Protein AF-0000000072986023 (afdb_homodimer)

InterPro domains:
  IPR000835 MarR-type HTH domain [PF01047] (37-92)
  IPR000835 MarR-type HTH domain [PR00598] (52-68)
  IPR000835 MarR-type HTH domain [PR00598] (69-84)
  IPR000835 MarR-type HTH domain [PR00598] (88-104)
  IPR000835 MarR-type HTH domain [PR00598] (118-138)
  IPR000835 MarR-type HTH domain [PS50995] (1-140)
  IPR000835 MarR-type HTH domain [SM00347] (28-128)
  IPR036388 Winged helix-like DNA-binding domain superfamily [G3DSA:1.10.10.10] (14-146)
  IPR036390 Winged helix DNA-binding domain superfamily [SSF46785] (5-143)

Sequence (296 aa):
MEVYMDIENSLITNHLRVCGRTFKGLEEELNKIGLYRGQPALLFILSKSDGLTQKELCSRLHIAPATITKMVKRLESSDFVERKSDEKDLRVNRIYLTSKAYEVMDTIKIVYKDFEESCFEGLSKEEREIFDNILAKINNNLKRKEMRMEVYMDIENSLITNHLRVCGRTFKGLEEELNKIGLYRGQPALLFILSKSDGLTQKELCSRLHIAPATITKMVKRLESSDFVERKSDEKDLRVNRIYLTSKAYEVMDTIKIVYKDFEESCFEGLSKEEREIFDNILAKINNNLKRKEMR

Radius of gyration: 21.71 Å; Cα contacts (8 Å, |Δi|>4): 311; chains: 2; bounding box: 48×54×63 Å

pLDDT: mean 90.66, std 11.26, range [31.69, 98.38]

Structure (mmCIF, N/CA/C/O backbone):
data_AF-0000000072986023-model_v1
#
loop_
_entity.id
_entity.type
_entity.pdbx_description
1 polymer 'Transcriptional regulator'
#
loop_
_atom_site.group_PDB
_atom_site.id
_atom_site.type_symbol
_atom_site.label_atom_id
_atom_site.label_alt_id
_atom_site.label_comp_id
_atom_site.label_asym_id
_atom_site.label_entity_id
_atom_site.label_seq_id
_atom_site.pdbx_PDB_ins_code
_atom_site.Cartn_x
_atom_site.Cartn_y
_atom_site.Cartn_z
_atom_site.occupancy
_atom_site.B_iso_or_equiv
_atom_site.auth_seq_id
_atom_site.auth_comp_id
_atom_site.auth_asym_id
_atom_site.auth_atom_id
_atom_site.pdbx_PDB_model_num
ATOM 1 N N . MET A 1 1 ? -7.977 22.188 16.641 1 31.69 1 MET A N 1
ATOM 2 C CA . MET A 1 1 ? -7.742 21.016 17.469 1 31.69 1 MET A CA 1
ATOM 3 C C . MET A 1 1 ? -8.562 19.828 16.984 1 31.69 1 MET A C 1
ATOM 5 O O . MET A 1 1 ? -8.086 18.688 17.016 1 31.69 1 MET A O 1
ATOM 9 N N . GLU A 1 2 ? -9.781 20.203 16.703 1 37.75 2 GLU A N 1
ATOM 10 C CA . GLU A 1 2 ? -11.008 19.5 16.328 1 37.75 2 GLU A CA 1
ATOM 11 C C . GLU A 1 2 ? -10.891 18.906 14.93 1 37.75 2 GLU A C 1
ATOM 13 O O . GLU A 1 2 ? -11.391 17.797 14.672 1 37.75 2 GLU A O 1
ATOM 18 N N . VAL A 1 3 ? -10.234 19.75 14.078 1 37.19 3 VAL A N 1
ATOM 19 C CA . VAL A 1 3 ? -10.211 19.562 12.633 1 37.19 3 VAL A CA 1
ATOM 20 C C . VAL A 1 3 ? -9.289 18.406 12.273 1 37.19 3 VAL A C 1
ATOM 22 O O . VAL A 1 3 ? -9.445 17.781 11.219 1 37.19 3 VAL A O 1
ATOM 25 N N . TYR A 1 4 ? -8.016 18.359 13.07 1 43.28 4 TYR A N 1
ATOM 26 C CA . TYR A 1 4 ? -6.93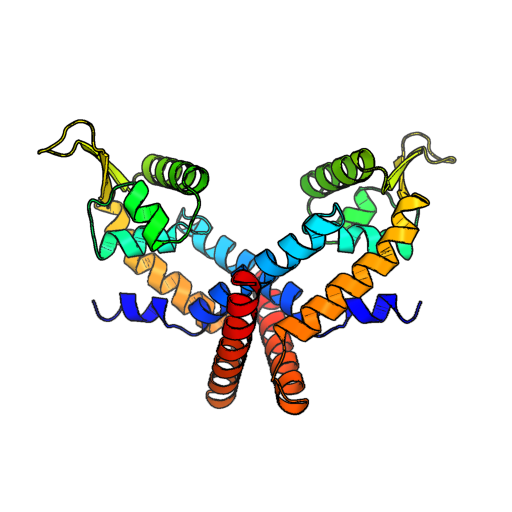 17.406 12.891 1 43.28 4 TYR A CA 1
ATOM 27 C C . TYR A 1 4 ? -7.402 15.984 13.156 1 43.28 4 TYR A C 1
ATOM 29 O O . TYR A 1 4 ? -6.918 15.039 12.531 1 43.28 4 TYR A O 1
ATOM 37 N N . MET A 1 5 ? -8.219 15.984 14.312 1 49.88 5 MET A N 1
ATOM 38 C CA . MET A 1 5 ? -8.945 14.805 14.781 1 49.88 5 MET A CA 1
ATOM 39 C C . MET A 1 5 ? -9.812 14.234 13.664 1 49.88 5 MET A C 1
ATOM 41 O O . MET A 1 5 ? -10.016 13.016 13.586 1 49.88 5 MET A O 1
ATOM 45 N N . ASP A 1 6 ? -10.102 15.281 12.711 1 63.69 6 ASP A N 1
ATOM 46 C CA . ASP A 1 6 ? -11.141 14.969 11.742 1 63.69 6 ASP A CA 1
ATOM 47 C C . ASP A 1 6 ? -10.602 14.086 10.617 1 63.69 6 ASP A C 1
ATOM 49 O O . ASP A 1 6 ? -11.234 13.102 10.234 1 63.69 6 ASP A O 1
ATOM 53 N N . ILE A 1 7 ? -9.312 14.344 10.438 1 69.69 7 ILE A N 1
ATOM 54 C CA . ILE A 1 7 ? -8.773 13.547 9.344 1 69.69 7 ILE A CA 1
ATOM 55 C C . ILE A 1 7 ? -8.359 12.172 9.859 1 69.69 7 ILE A C 1
ATOM 57 O O . ILE A 1 7 ? -8.578 11.156 9.195 1 69.69 7 ILE A O 1
ATOM 61 N N . GLU A 1 8 ? -7.996 12.211 11.164 1 75.56 8 GLU A N 1
ATOM 62 C CA . GLU A 1 8 ? -7.473 10.977 11.75 1 75.56 8 GLU A CA 1
ATOM 63 C C . GLU A 1 8 ? -8.562 9.914 11.859 1 75.56 8 GLU A C 1
ATOM 65 O O . GLU A 1 8 ? -8.266 8.719 11.852 1 75.56 8 GLU A O 1
ATOM 70 N N . ASN A 1 9 ? -9.773 10.344 11.883 1 83.06 9 ASN A N 1
ATOM 71 C CA . ASN A 1 9 ? -10.852 9.375 12.047 1 83.06 9 ASN A CA 1
ATOM 72 C C . ASN A 1 9 ? -11.82 9.414 10.867 1 83.06 9 ASN A C 1
ATOM 74 O O . ASN A 1 9 ? -12.977 8.992 10.992 1 83.06 9 ASN A O 1
ATOM 78 N N . SER A 1 10 ? -11.289 9.914 9.828 1 91.81 10 SER A N 1
ATOM 79 C CA . SER A 1 10 ? -12.117 9.977 8.625 1 91.81 10 SER A CA 1
ATOM 80 C C . SER A 1 10 ? -12.172 8.617 7.93 1 91.81 10 SER A C 1
ATOM 82 O O . SER A 1 10 ? -11.383 7.727 8.227 1 91.81 10 SER A O 1
ATOM 84 N N . LEU A 1 11 ? -13.188 8.43 7.047 1 95.38 11 LEU A N 1
ATOM 85 C CA . LEU A 1 11 ? -13.352 7.184 6.309 1 95.38 11 LEU A CA 1
ATOM 86 C C . LEU A 1 11 ? -12.117 6.875 5.469 1 95.38 11 LEU A C 1
ATOM 88 O O . LEU A 1 11 ? -11.672 5.727 5.406 1 95.38 11 LEU A O 1
ATOM 92 N N . ILE A 1 12 ? -11.57 7.926 4.844 1 96.06 12 ILE A N 1
ATOM 93 C CA . ILE A 1 12 ? -10.422 7.719 3.973 1 96.06 12 ILE A CA 1
ATOM 94 C C . ILE A 1 12 ? -9.203 7.312 4.805 1 96.06 12 ILE A C 1
ATOM 96 O O . ILE A 1 12 ? -8.43 6.445 4.395 1 96.06 12 ILE A O 1
ATOM 100 N N . THR A 1 13 ? -9.055 7.906 5.965 1 93.12 13 THR A N 1
ATOM 101 C CA . THR A 1 13 ? -7.918 7.543 6.809 1 93.12 13 THR A CA 1
ATOM 102 C C . THR A 1 13 ? -8.07 6.117 7.328 1 93.12 13 THR A C 1
ATOM 104 O O . THR A 1 13 ? -7.086 5.379 7.434 1 93.12 13 THR A O 1
ATOM 107 N N . ASN A 1 14 ? -9.273 5.691 7.695 1 95 14 ASN A N 1
ATOM 108 C CA . ASN A 1 14 ? -9.523 4.312 8.102 1 95 14 ASN A CA 1
ATOM 109 C C . ASN A 1 14 ? -9.242 3.336 6.961 1 95 14 ASN A C 1
ATOM 111 O O . ASN A 1 14 ? -8.648 2.279 7.176 1 95 14 ASN A O 1
ATOM 115 N N . HIS A 1 15 ? -9.719 3.688 5.781 1 97.31 15 HIS A N 1
ATOM 116 C CA . HIS A 1 15 ? -9.477 2.871 4.598 1 97.31 15 HIS A CA 1
ATOM 117 C C . HIS A 1 15 ? -7.98 2.709 4.34 1 97.31 15 HIS A C 1
ATOM 119 O O . HIS A 1 15 ? -7.504 1.596 4.109 1 97.31 15 HIS A O 1
ATOM 125 N N . LEU A 1 16 ? -7.23 3.803 4.457 1 95.25 16 LEU A N 1
ATOM 126 C CA . LEU A 1 16 ? -5.789 3.775 4.238 1 95.25 16 LEU A CA 1
ATOM 127 C C . LEU A 1 16 ? -5.094 2.922 5.297 1 95.25 16 LEU A C 1
ATOM 129 O O . LEU A 1 16 ? -4.156 2.184 4.988 1 95.25 16 LEU A O 1
ATOM 133 N N . ARG A 1 17 ? -5.559 3.02 6.484 1 92.5 17 ARG A N 1
ATOM 134 C CA . ARG A 1 17 ? -5.004 2.203 7.559 1 92.5 17 ARG A CA 1
ATOM 135 C C . ARG A 1 17 ? -5.188 0.717 7.27 1 92.5 17 ARG A C 1
ATOM 137 O O . ARG A 1 17 ? -4.246 -0.067 7.395 1 92.5 17 ARG A O 1
ATOM 144 N N . VAL A 1 18 ? -6.336 0.333 6.863 1 96.62 18 VAL A N 1
ATOM 145 C CA . VAL A 1 18 ? -6.637 -1.064 6.574 1 96.62 18 VAL A CA 1
ATOM 146 C C . VAL A 1 18 ? -5.859 -1.521 5.344 1 96.62 18 VAL A C 1
ATOM 148 O O . VAL A 1 18 ? -5.352 -2.645 5.305 1 96.62 18 VAL A O 1
ATOM 151 N N . CYS A 1 19 ? -5.746 -0.612 4.297 1 96.44 19 CYS A N 1
ATOM 152 C CA . CYS A 1 19 ? -4.914 -0.926 3.139 1 96.44 19 CYS A CA 1
ATOM 153 C C . CYS A 1 19 ? -3.488 -1.257 3.566 1 96.44 19 CYS A C 1
ATOM 155 O O . CYS A 1 19 ? -2.926 -2.266 3.139 1 96.44 19 CYS A O 1
ATOM 157 N N . GLY A 1 20 ? -2.953 -0.412 4.41 1 94.06 20 GLY A N 1
ATOM 158 C CA . GLY A 1 20 ? -1.595 -0.623 4.887 1 94.06 20 GLY A CA 1
ATOM 159 C C . GLY A 1 20 ? -1.421 -1.934 5.629 1 94.06 20 GLY A C 1
ATOM 160 O O . GLY A 1 20 ? -0.475 -2.68 5.371 1 94.06 20 GLY A O 1
ATOM 161 N N . ARG A 1 21 ? -2.328 -2.227 6.516 1 93.69 21 ARG A N 1
ATOM 162 C CA . ARG A 1 21 ? -2.254 -3.455 7.301 1 93.69 21 ARG A CA 1
ATOM 163 C C . ARG A 1 21 ? -2.461 -4.68 6.418 1 93.69 21 ARG A C 1
ATOM 165 O O . ARG A 1 21 ? -1.855 -5.73 6.648 1 93.69 21 ARG A O 1
ATOM 172 N N . THR A 1 22 ? -3.363 -4.59 5.461 1 96.56 22 THR A N 1
ATOM 173 C CA . THR A 1 22 ? -3.602 -5.688 4.531 1 96.56 22 THR A CA 1
ATOM 174 C C . THR A 1 22 ? -2.33 -6.031 3.764 1 96.56 22 THR A C 1
ATOM 176 O O . THR A 1 22 ? -1.927 -7.195 3.707 1 96.56 22 THR A O 1
ATOM 179 N N . PHE A 1 23 ? -1.702 -4.996 3.24 1 94.75 23 PHE A N 1
ATOM 180 C CA . PHE A 1 23 ? -0.47 -5.203 2.488 1 94.75 23 PHE A CA 1
ATOM 181 C C . PHE A 1 23 ? 0.618 -5.785 3.383 1 94.75 23 PHE A C 1
ATOM 183 O O . PHE A 1 23 ? 1.308 -6.73 2.992 1 94.75 23 PHE A O 1
ATOM 190 N N . LYS A 1 24 ? 0.753 -5.258 4.52 1 92.94 24 LYS A N 1
ATOM 191 C CA . LYS A 1 24 ? 1.769 -5.758 5.445 1 92.94 24 LYS A CA 1
ATOM 192 C C . LYS A 1 24 ? 1.516 -7.219 5.805 1 92.94 24 LYS A C 1
ATOM 194 O O . LYS A 1 24 ? 2.439 -8.031 5.801 1 92.94 24 LYS A O 1
ATOM 199 N N . GLY A 1 25 ? 0.275 -7.527 6.16 1 94.31 25 GLY A N 1
ATOM 200 C CA . GLY A 1 25 ? -0.087 -8.898 6.504 1 94.31 25 GLY A CA 1
ATOM 201 C C . GLY A 1 25 ? 0.199 -9.883 5.395 1 94.31 25 GLY A C 1
ATOM 202 O O . GLY A 1 25 ? 0.768 -10.953 5.637 1 94.31 25 GLY A O 1
ATOM 203 N N . LEU A 1 26 ? -0.188 -9.508 4.176 1 95.31 26 LEU A N 1
ATOM 204 C CA . LEU A 1 26 ? 0.055 -10.398 3.047 1 95.31 26 LEU A CA 1
ATOM 205 C C . LEU A 1 26 ? 1.55 -10.562 2.793 1 95.31 26 LEU A C 1
ATOM 207 O O . LEU A 1 26 ? 2.018 -11.664 2.502 1 95.31 26 LEU A O 1
ATOM 211 N N . GLU A 1 27 ? 2.271 -9.484 2.867 1 94.62 27 GLU A N 1
ATOM 212 C CA . GLU A 1 27 ? 3.717 -9.516 2.668 1 94.62 27 GLU A CA 1
ATOM 213 C C . GLU A 1 27 ? 4.383 -10.484 3.639 1 94.62 27 GLU A C 1
ATOM 215 O O . GLU A 1 27 ? 5.281 -11.234 3.254 1 94.62 27 GLU A O 1
ATOM 220 N N . GLU A 1 28 ? 3.953 -10.43 4.84 1 94.56 28 GLU A N 1
ATOM 221 C CA . GLU A 1 28 ? 4.5 -11.336 5.848 1 94.56 28 GLU A CA 1
ATOM 222 C C . GLU A 1 28 ? 4.262 -12.797 5.469 1 94.56 28 GLU A C 1
ATOM 224 O O . GLU A 1 28 ? 5.137 -13.641 5.656 1 94.56 28 GLU A O 1
ATOM 229 N N . GLU A 1 29 ? 3.098 -13.102 4.941 1 94.62 29 GLU A N 1
ATOM 230 C CA . GLU A 1 29 ? 2.777 -14.469 4.523 1 94.62 29 GLU A CA 1
ATOM 231 C C . GLU A 1 29 ? 3.59 -14.875 3.297 1 94.62 29 GLU A C 1
ATOM 233 O O . GLU A 1 29 ? 4.078 -16 3.215 1 94.62 29 GLU A O 1
ATOM 238 N N . LEU A 1 30 ? 3.744 -13.945 2.381 1 94.19 30 LEU A N 1
ATOM 239 C CA . LEU A 1 30 ? 4.492 -14.219 1.157 1 94.19 30 LEU A CA 1
ATOM 240 C C . LEU A 1 30 ? 5.969 -14.438 1.459 1 94.19 30 LEU A C 1
ATOM 242 O O . LEU A 1 30 ? 6.613 -15.289 0.85 1 94.19 30 LEU A O 1
ATOM 246 N N . ASN A 1 31 ? 6.449 -13.703 2.408 1 94 31 ASN A N 1
ATOM 247 C CA . ASN A 1 31 ? 7.852 -13.82 2.799 1 94 31 ASN A CA 1
ATOM 248 C C . ASN A 1 31 ? 8.18 -15.227 3.295 1 94 31 ASN A C 1
ATOM 250 O O . ASN A 1 31 ? 9.289 -15.719 3.084 1 94 31 ASN A O 1
ATOM 254 N N . LYS A 1 32 ? 7.219 -15.844 3.885 1 93.31 32 LYS A N 1
ATOM 255 C CA . LYS A 1 32 ? 7.41 -17.188 4.418 1 93.31 32 LYS A CA 1
ATOM 256 C C . LYS A 1 32 ? 7.691 -18.188 3.297 1 93.31 32 LYS A C 1
ATOM 258 O O . LYS A 1 32 ? 8.281 -19.25 3.535 1 93.31 32 LYS A O 1
ATOM 263 N N . ILE A 1 33 ? 7.328 -17.844 2.098 1 90.94 33 ILE A N 1
ATOM 264 C CA . ILE A 1 33 ? 7.531 -18.766 0.996 1 90.94 33 ILE A CA 1
ATOM 265 C C . ILE A 1 33 ? 8.539 -18.188 0.008 1 90.94 33 ILE A C 1
ATOM 267 O O . ILE A 1 33 ? 8.609 -18.625 -1.146 1 90.94 33 ILE A O 1
ATOM 271 N N . GLY A 1 34 ? 9.211 -17.109 0.406 1 89.81 34 GLY A N 1
ATOM 272 C CA . GLY A 1 34 ? 10.328 -16.547 -0.347 1 89.81 34 GLY A CA 1
ATOM 273 C C . GLY A 1 34 ? 9.891 -15.578 -1.431 1 89.81 34 GLY A C 1
ATOM 274 O O . GLY A 1 34 ? 10.625 -15.352 -2.396 1 89.81 34 GLY A O 1
ATOM 275 N N . LEU A 1 35 ? 8.719 -15.023 -1.325 1 93.31 35 LEU A N 1
ATOM 276 C CA . LEU A 1 35 ? 8.219 -14.086 -2.324 1 93.31 35 LEU A CA 1
ATOM 277 C C . LEU A 1 35 ? 7.965 -12.711 -1.705 1 93.31 35 LEU A C 1
ATOM 279 O O . LEU A 1 35 ? 7.875 -12.586 -0.482 1 93.31 35 LEU A O 1
ATOM 283 N N . TYR A 1 36 ? 7.891 -11.719 -2.549 1 90.06 36 TYR A N 1
ATOM 284 C CA . TYR A 1 36 ? 7.648 -10.344 -2.139 1 90.06 36 TYR A CA 1
ATOM 285 C C . TYR A 1 36 ? 6.457 -9.758 -2.885 1 90.06 36 TYR A C 1
ATOM 287 O O . TYR A 1 36 ? 5.902 -10.391 -3.783 1 90.06 36 TYR A O 1
ATOM 295 N N . ARG A 1 37 ? 6.184 -8.586 -2.461 1 86.81 37 ARG A N 1
ATOM 296 C CA . ARG A 1 37 ? 5.027 -7.918 -3.045 1 86.81 37 ARG A CA 1
ATOM 297 C C . ARG A 1 37 ? 5.176 -7.789 -4.559 1 86.81 37 ARG A C 1
ATOM 299 O O . ARG A 1 37 ? 6.254 -7.469 -5.059 1 86.81 37 ARG A O 1
ATOM 306 N N . GLY A 1 38 ? 4.094 -8.07 -5.277 1 87.94 38 GLY A N 1
ATOM 307 C CA . GLY A 1 38 ? 4.059 -7.91 -6.723 1 87.94 38 GLY A CA 1
ATOM 308 C C . GLY A 1 38 ? 4.543 -9.141 -7.473 1 87.94 38 GLY A C 1
ATOM 309 O O . GLY A 1 38 ? 4.191 -9.344 -8.641 1 87.94 38 GLY A O 1
ATOM 310 N N . GLN A 1 39 ? 5.297 -9.961 -6.852 1 91.75 39 GLN A N 1
ATOM 311 C CA . GLN A 1 39 ? 5.926 -11.094 -7.52 1 91.75 39 GLN A CA 1
ATOM 312 C C . GLN A 1 39 ? 4.895 -12.164 -7.867 1 91.75 39 GLN A C 1
ATOM 314 O O . GLN A 1 39 ? 4.953 -12.766 -8.938 1 91.75 39 GLN A O 1
ATOM 319 N N . PRO A 1 40 ? 3.896 -12.375 -7.012 1 92.38 40 PRO A N 1
ATOM 320 C CA . PRO A 1 40 ? 2.875 -13.367 -7.375 1 92.38 40 PRO A CA 1
ATOM 321 C C . PRO A 1 40 ? 2.176 -13.031 -8.688 1 92.38 40 PRO A C 1
ATOM 323 O O . PRO A 1 40 ? 1.921 -13.93 -9.5 1 92.38 40 PRO A O 1
ATOM 326 N N . ALA A 1 41 ? 1.887 -11.789 -8.898 1 89.88 41 ALA A N 1
ATOM 327 C CA . ALA A 1 41 ? 1.217 -11.383 -10.133 1 89.88 41 ALA A CA 1
ATOM 328 C C . ALA A 1 41 ? 2.064 -11.719 -11.359 1 89.88 41 ALA A C 1
ATOM 330 O O . ALA A 1 41 ? 1.545 -12.203 -12.367 1 89.88 41 ALA A O 1
ATOM 331 N N . LEU A 1 42 ? 3.309 -11.445 -11.25 1 92.12 42 LEU A N 1
ATOM 332 C CA . LEU A 1 42 ? 4.219 -11.75 -12.344 1 92.12 42 LEU A CA 1
ATOM 333 C C . LEU A 1 42 ? 4.262 -13.25 -12.617 1 92.12 42 LEU A C 1
ATOM 335 O O . LEU A 1 42 ? 4.184 -13.68 -13.766 1 92.12 42 LEU A O 1
ATOM 339 N N . LEU A 1 43 ? 4.332 -14 -11.586 1 93.56 43 LEU A N 1
ATOM 340 C CA . LEU A 1 43 ? 4.375 -15.453 -11.719 1 93.56 43 LEU A CA 1
ATOM 341 C C . LEU A 1 43 ? 3.076 -15.984 -12.32 1 93.56 43 LEU A C 1
ATOM 343 O O . LEU A 1 43 ? 3.1 -16.891 -13.156 1 93.56 43 LEU A O 1
ATOM 347 N N . PHE A 1 44 ? 2.078 -15.414 -11.953 1 89.62 44 PHE A N 1
ATOM 348 C CA . PHE A 1 44 ? 0.776 -15.828 -12.461 1 89.62 44 PHE A CA 1
ATOM 349 C C . PHE A 1 44 ? 0.659 -15.547 -13.953 1 89.62 44 PHE A C 1
ATOM 351 O O . PHE A 1 44 ? 0.178 -16.391 -14.711 1 89.62 44 PHE A O 1
ATOM 358 N N . ILE A 1 45 ? 1.036 -14.406 -14.375 1 90.19 45 ILE A N 1
ATOM 359 C CA . ILE A 1 45 ? 0.963 -14.047 -15.789 1 90.19 45 ILE A CA 1
ATOM 360 C C . ILE A 1 45 ? 1.814 -15.016 -16.609 1 90.19 45 ILE A C 1
ATOM 362 O O . ILE A 1 45 ? 1.396 -15.461 -17.688 1 90.19 45 ILE A O 1
ATOM 366 N N . LEU A 1 46 ? 2.957 -15.359 -16.109 1 92.75 46 LEU A N 1
ATOM 367 C CA . LEU A 1 46 ? 3.861 -16.266 -16.812 1 92.75 46 LEU A CA 1
ATOM 368 C C . LEU A 1 46 ? 3.299 -17.688 -16.844 1 92.75 46 LEU A C 1
ATOM 370 O O . LEU A 1 46 ? 3.57 -18.453 -17.766 1 92.75 46 LEU A O 1
ATOM 374 N N . SER A 1 47 ? 2.559 -17.984 -15.805 1 89.81 47 SER A N 1
ATOM 375 C CA . SER A 1 47 ? 1.96 -19.312 -15.75 1 89.81 47 SER A CA 1
ATOM 376 C C . SER A 1 47 ? 0.909 -19.5 -16.844 1 89.81 47 SER A C 1
ATOM 378 O O . SER A 1 47 ? 0.663 -20.609 -17.297 1 89.81 47 SER A O 1
ATOM 380 N N . LYS A 1 48 ? 0.319 -18.422 -17.266 1 87.75 48 LYS A N 1
ATOM 381 C CA . LYS A 1 48 ? -0.687 -18.438 -18.328 1 87.75 48 LYS A CA 1
ATOM 382 C C . LYS A 1 48 ? -0.041 -18.281 -19.703 1 87.75 48 LYS A C 1
ATOM 384 O O . LYS A 1 48 ? -0.544 -18.812 -20.688 1 87.75 48 LYS A O 1
ATOM 389 N N . SER A 1 49 ? 0.936 -17.438 -19.75 1 90.44 49 SER A N 1
ATOM 390 C CA . SER A 1 49 ? 1.696 -17.188 -20.969 1 90.44 49 SER A CA 1
ATOM 391 C C . SER A 1 49 ? 3.193 -17.141 -20.688 1 90.44 49 SER A C 1
ATOM 393 O O . SER A 1 49 ? 3.752 -16.078 -20.406 1 90.44 49 SER A O 1
ATOM 395 N N . ASP A 1 50 ? 3.811 -18.312 -20.891 1 89.94 50 ASP A N 1
ATOM 396 C CA . ASP A 1 50 ? 5.238 -18.406 -20.609 1 89.94 50 ASP A CA 1
ATOM 397 C C . ASP A 1 50 ? 6.062 -17.797 -21.734 1 89.94 50 ASP A C 1
ATOM 399 O O . ASP A 1 50 ? 5.57 -17.641 -22.859 1 89.94 50 ASP A O 1
ATOM 403 N N . GLY A 1 51 ? 7.23 -17.328 -21.359 1 94.69 51 GLY A N 1
ATOM 404 C CA . GLY A 1 51 ? 8.148 -16.828 -22.375 1 94.69 51 GLY A CA 1
ATOM 405 C C . GLY A 1 51 ? 7.84 -15.414 -22.812 1 94.69 51 GLY A C 1
ATOM 406 O O . GLY A 1 51 ? 7.969 -15.078 -23.984 1 94.69 51 GLY A O 1
ATOM 407 N N . LEU A 1 52 ? 7.367 -14.641 -21.938 1 95.5 52 LEU A N 1
ATOM 408 C CA . LEU A 1 52 ? 7.094 -13.234 -22.25 1 95.5 52 LEU A CA 1
ATOM 409 C C . LEU A 1 52 ? 8.367 -12.398 -22.125 1 95.5 52 LEU A C 1
ATOM 411 O O . LEU A 1 52 ? 9.258 -12.719 -21.344 1 95.5 52 LEU A O 1
ATOM 415 N N . THR A 1 53 ? 8.383 -11.352 -22.953 1 95.75 53 THR A N 1
ATOM 416 C CA . THR A 1 53 ? 9.469 -10.391 -22.828 1 95.75 53 THR A CA 1
ATOM 417 C C . THR A 1 53 ? 9.203 -9.43 -21.672 1 95.75 53 THR A C 1
ATOM 419 O O . THR A 1 53 ? 8.078 -9.352 -21.172 1 95.75 53 THR A O 1
ATOM 422 N N . GLN A 1 54 ? 10.273 -8.789 -21.219 1 95 54 GLN A N 1
ATOM 423 C CA . GLN A 1 54 ? 10.094 -7.777 -20.172 1 95 54 GLN A CA 1
ATOM 424 C C . GLN A 1 54 ? 9.102 -6.703 -20.625 1 95 54 GLN A C 1
ATOM 426 O O . GLN A 1 54 ? 8.289 -6.234 -19.828 1 95 54 GLN A O 1
ATOM 431 N N . LYS A 1 55 ? 9.148 -6.387 -21.891 1 94.94 55 LYS A N 1
ATOM 432 C CA . LYS A 1 55 ? 8.234 -5.387 -22.438 1 94.94 55 LYS A CA 1
ATOM 433 C C . LYS A 1 55 ? 6.789 -5.855 -22.359 1 94.94 55 LYS A C 1
ATOM 435 O O . LYS A 1 55 ? 5.902 -5.09 -21.969 1 94.94 55 LYS A O 1
ATOM 440 N N . GLU A 1 56 ? 6.566 -7.031 -22.688 1 95 56 GLU A N 1
ATOM 441 C CA . GLU A 1 56 ? 5.23 -7.609 -22.609 1 95 56 GLU A CA 1
ATOM 442 C C . GLU A 1 56 ? 4.738 -7.68 -21.172 1 95 56 GLU A C 1
ATOM 444 O O . GLU A 1 56 ? 3.564 -7.426 -20.891 1 95 56 GLU A O 1
ATOM 449 N N . LEU A 1 57 ? 5.621 -8.031 -20.281 1 94.69 57 LEU A N 1
ATOM 450 C CA . LEU A 1 57 ? 5.277 -8.078 -18.859 1 94.69 57 LEU A CA 1
ATOM 451 C C . LEU A 1 57 ? 4.887 -6.699 -18.344 1 94.69 57 LEU A C 1
ATOM 453 O O . LEU A 1 57 ? 3.912 -6.562 -17.609 1 94.69 57 LEU A O 1
ATOM 457 N N . CYS A 1 58 ? 5.613 -5.695 -18.75 1 93.81 58 CYS A N 1
ATOM 458 C CA . CYS A 1 58 ? 5.293 -4.32 -18.391 1 93.81 58 CYS A CA 1
ATOM 459 C C . CYS A 1 58 ? 3.885 -3.949 -18.828 1 93.81 58 CYS A C 1
ATOM 461 O O . CYS A 1 58 ? 3.111 -3.389 -18.047 1 93.81 58 CYS A O 1
ATOM 463 N N . SER A 1 59 ? 3.566 -4.32 -20.047 1 92.31 59 SER A N 1
ATOM 464 C CA . SER A 1 59 ? 2.277 -3.98 -20.641 1 92.31 59 SER A CA 1
ATOM 465 C C . SER A 1 59 ? 1.137 -4.707 -19.938 1 92.31 59 SER A C 1
ATOM 467 O O . SER A 1 59 ? 0.084 -4.121 -19.672 1 92.31 59 SER A O 1
ATOM 469 N N . ARG A 1 60 ? 1.335 -5.91 -19.578 1 88.56 60 ARG A N 1
ATOM 470 C CA . ARG A 1 60 ? 0.286 -6.734 -18.984 1 88.56 60 ARG A CA 1
ATOM 471 C C . ARG A 1 60 ? 0.064 -6.375 -17.531 1 88.56 60 ARG A C 1
ATOM 473 O O . ARG A 1 60 ? -1.06 -6.453 -17.031 1 88.56 60 ARG A O 1
ATOM 480 N N . LEU A 1 61 ? 1.124 -6.012 -16.844 1 87.62 61 LEU A N 1
ATOM 481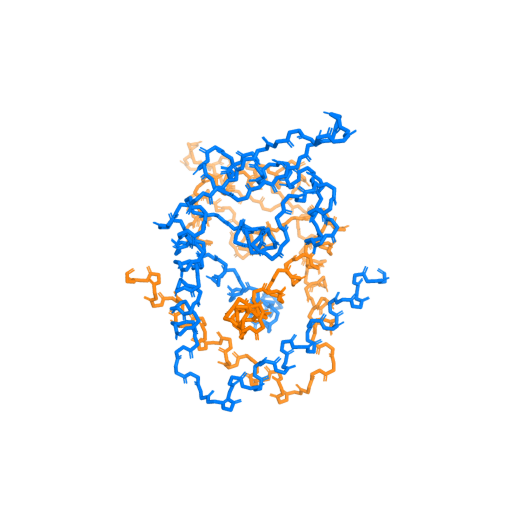 C CA . LEU A 1 61 ? 1.036 -5.73 -15.414 1 87.62 61 LEU A CA 1
ATOM 482 C C . LEU A 1 61 ? 0.856 -4.238 -15.164 1 87.62 61 LEU A C 1
ATOM 484 O O . LEU A 1 61 ? 0.528 -3.826 -14.047 1 87.62 61 LEU A O 1
ATOM 488 N N . HIS A 1 62 ? 1.027 -3.445 -16.203 1 83.94 62 HIS A N 1
ATOM 489 C CA . HIS A 1 62 ? 0.971 -1.993 -16.062 1 83.94 62 HIS A CA 1
ATOM 490 C C . HIS A 1 62 ? 1.961 -1.496 -15.016 1 83.94 62 HIS A C 1
ATOM 492 O O . HIS A 1 62 ? 1.59 -0.739 -14.117 1 83.94 62 HIS A O 1
ATOM 498 N N . ILE A 1 63 ? 3.137 -1.952 -15.102 1 88 63 ILE A N 1
ATOM 499 C CA . ILE A 1 63 ? 4.242 -1.603 -14.211 1 88 63 ILE A CA 1
ATOM 500 C C . ILE A 1 63 ? 5.402 -1.045 -15.031 1 88 63 ILE A C 1
ATOM 502 O O . ILE A 1 63 ? 5.637 -1.475 -16.172 1 88 63 ILE A O 1
ATOM 506 N N . ALA A 1 64 ? 6.16 -0.165 -14.492 1 90.06 64 ALA A N 1
ATOM 507 C CA . ALA A 1 64 ? 7.273 0.487 -15.18 1 90.06 64 ALA A CA 1
ATOM 508 C C . ALA A 1 64 ? 8.406 -0.497 -15.438 1 90.06 64 ALA A C 1
ATOM 510 O O . ALA A 1 64 ? 8.664 -1.39 -14.625 1 90.06 64 ALA A O 1
ATOM 511 N N . PRO A 1 65 ? 9.109 -0.282 -16.5 1 94.69 65 PRO A N 1
ATOM 512 C CA . PRO A 1 65 ? 10.188 -1.193 -16.891 1 94.69 65 PRO A CA 1
ATOM 513 C C . PRO A 1 65 ? 11.25 -1.352 -15.805 1 94.69 65 PRO A C 1
ATOM 515 O O . PRO A 1 65 ? 11.727 -2.463 -15.555 1 94.69 65 PRO A O 1
ATOM 518 N N . ALA A 1 66 ? 11.57 -0.254 -15.219 1 94.81 66 ALA A N 1
ATOM 519 C CA . ALA A 1 66 ? 12.602 -0.317 -14.188 1 94.81 66 ALA A CA 1
ATOM 520 C C . ALA A 1 66 ? 12.18 -1.242 -13.047 1 94.81 66 ALA A C 1
ATOM 522 O O . ALA A 1 66 ? 13 -1.983 -12.5 1 94.81 66 ALA A O 1
ATOM 523 N N . THR A 1 67 ? 10.953 -1.278 -12.719 1 92.25 67 THR A N 1
ATOM 524 C CA . THR A 1 67 ? 10.398 -2.102 -11.648 1 92.25 67 THR A CA 1
ATOM 525 C C . THR A 1 67 ? 10.367 -3.57 -12.062 1 92.25 67 THR A C 1
ATOM 527 O O . THR A 1 67 ? 10.727 -4.449 -11.273 1 92.25 67 THR A O 1
ATOM 530 N N . ILE A 1 68 ? 9.945 -3.779 -13.219 1 94.69 68 ILE A N 1
ATOM 531 C CA . ILE A 1 68 ? 9.891 -5.141 -13.742 1 94.69 68 ILE A CA 1
ATOM 532 C C . ILE A 1 68 ? 11.289 -5.742 -13.773 1 94.69 68 ILE A C 1
ATOM 534 O O . ILE A 1 68 ? 11.484 -6.902 -13.406 1 94.69 68 ILE A O 1
ATOM 538 N N . THR A 1 69 ? 12.211 -4.965 -14.25 1 95.56 69 THR A N 1
ATOM 539 C CA . THR A 1 69 ? 13.594 -5.422 -14.32 1 95.56 69 THR A CA 1
ATOM 540 C C . THR A 1 69 ? 14.086 -5.883 -12.953 1 95.56 69 THR A C 1
ATOM 542 O O . THR A 1 69 ? 14.641 -6.973 -12.82 1 95.56 69 THR A O 1
ATOM 545 N N . LYS A 1 70 ? 13.789 -5.07 -11.992 1 95.38 70 LYS A N 1
ATOM 546 C CA . LYS A 1 70 ? 14.188 -5.414 -10.633 1 95.38 70 LYS A CA 1
ATOM 547 C C . LYS A 1 70 ? 13.461 -6.66 -10.148 1 95.38 70 LYS A C 1
ATOM 549 O O . LYS A 1 70 ? 14.062 -7.531 -9.508 1 95.38 70 LYS A O 1
ATOM 554 N N . MET A 1 71 ? 12.281 -6.77 -10.406 1 94.88 71 MET A N 1
ATOM 555 C CA . MET A 1 71 ? 11.453 -7.891 -9.969 1 94.88 71 MET A CA 1
ATOM 556 C C . MET A 1 71 ? 11.914 -9.188 -10.625 1 94.88 71 MET A C 1
ATOM 558 O O . MET A 1 71 ? 12.039 -10.219 -9.953 1 94.88 71 MET A O 1
ATOM 562 N N . VAL A 1 72 ? 12.18 -9.094 -11.898 1 95.62 72 VAL A N 1
ATOM 563 C CA . VAL A 1 72 ? 12.625 -10.273 -12.641 1 95.62 72 VAL A CA 1
ATOM 564 C C . VAL A 1 72 ? 13.992 -10.719 -12.117 1 95.62 72 VAL A C 1
ATOM 566 O O . VAL A 1 72 ? 14.227 -11.914 -11.93 1 95.62 72 VAL A O 1
ATOM 569 N N . LYS A 1 73 ? 14.836 -9.758 -11.922 1 95.94 73 LYS A N 1
ATOM 570 C CA . LYS A 1 73 ? 16.156 -10.078 -11.391 1 95.94 73 LYS A CA 1
ATOM 571 C C . LYS A 1 73 ? 16.047 -10.797 -10.047 1 95.94 73 LYS A C 1
ATOM 573 O O . LYS A 1 73 ? 16.75 -11.773 -9.797 1 95.94 73 LYS A O 1
ATOM 578 N N . ARG A 1 74 ? 15.172 -10.352 -9.219 1 95.06 74 ARG A N 1
ATOM 579 C CA . ARG A 1 74 ? 14.977 -10.953 -7.902 1 95.06 74 ARG A CA 1
ATOM 580 C C . ARG A 1 74 ? 14.406 -12.367 -8.023 1 95.06 74 ARG A C 1
ATOM 582 O O . ARG A 1 74 ? 14.836 -13.281 -7.32 1 95.06 74 ARG A O 1
ATOM 589 N N . LEU A 1 75 ? 13.492 -12.523 -8.891 1 95.38 75 LEU A N 1
ATOM 590 C CA . LEU A 1 75 ? 12.867 -13.828 -9.102 1 95.38 75 LEU A CA 1
ATOM 591 C C . LEU A 1 75 ? 13.852 -14.812 -9.719 1 95.38 75 LEU A C 1
ATOM 593 O O . LEU A 1 75 ? 13.812 -16.016 -9.422 1 95.38 75 LEU A O 1
ATOM 597 N N . GLU A 1 76 ? 14.68 -14.258 -10.578 1 95.56 76 GLU A N 1
ATOM 598 C CA . GLU A 1 76 ? 15.734 -15.078 -11.164 1 95.56 76 GLU A CA 1
ATOM 599 C C . GLU A 1 76 ? 16.734 -15.547 -10.102 1 95.56 76 GLU A C 1
ATOM 601 O O . GLU A 1 76 ? 17.125 -16.703 -10.086 1 95.56 76 GLU A O 1
ATOM 606 N N . SER A 1 77 ? 17.094 -14.609 -9.305 1 95.12 77 SER A N 1
ATOM 607 C CA . SER A 1 77 ? 18.016 -14.93 -8.219 1 95.12 77 SER A CA 1
ATOM 608 C C . SER A 1 77 ? 17.438 -15.984 -7.289 1 95.12 77 SER A C 1
ATOM 610 O O . SER A 1 77 ? 18.172 -16.797 -6.723 1 95.12 77 SER A O 1
ATOM 612 N N . SER A 1 78 ? 16.141 -16.016 -7.145 1 93.44 78 SER A N 1
ATOM 613 C CA . SER A 1 78 ? 15.477 -16.984 -6.277 1 93.44 78 SER A CA 1
ATOM 614 C C . SER A 1 78 ? 15.086 -18.25 -7.047 1 93.44 78 SER A C 1
ATOM 616 O O . SER A 1 78 ? 14.383 -19.109 -6.516 1 93.44 78 SER A O 1
ATOM 618 N N . ASP A 1 79 ? 15.445 -18.266 -8.305 1 94.94 79 ASP A N 1
ATOM 619 C CA . ASP A 1 79 ? 15.289 -19.422 -9.172 1 94.94 79 ASP A CA 1
ATOM 620 C C . ASP A 1 79 ? 13.812 -19.688 -9.477 1 94.94 79 ASP A C 1
ATOM 622 O O . ASP A 1 79 ? 13.383 -20.844 -9.523 1 94.94 79 ASP A O 1
ATOM 626 N N . PHE A 1 80 ? 13.008 -18.656 -9.578 1 95.56 80 PHE A N 1
ATOM 627 C CA . PHE A 1 80 ? 11.602 -18.797 -9.93 1 95.56 80 PHE A CA 1
ATOM 628 C C . PHE A 1 80 ? 11.398 -18.578 -11.422 1 95.56 80 PHE A C 1
ATOM 630 O O . PHE A 1 80 ? 10.438 -19.094 -12 1 95.56 80 PHE A O 1
ATOM 637 N N . VAL A 1 81 ? 12.297 -17.75 -11.992 1 97.06 81 VAL A N 1
ATOM 638 C CA . VAL A 1 81 ? 12.219 -17.531 -13.43 1 97.06 81 VAL A CA 1
ATOM 639 C C . VAL A 1 81 ? 13.609 -17.672 -14.055 1 97.06 81 VAL A C 1
ATOM 641 O O . VAL A 1 81 ? 14.617 -17.656 -13.344 1 97.06 81 VAL A O 1
ATOM 644 N N . GLU A 1 82 ? 13.648 -17.906 -15.305 1 96.94 82 GLU A N 1
ATOM 645 C CA . GLU A 1 82 ? 14.883 -17.938 -16.094 1 96.94 82 GLU A CA 1
ATOM 646 C C . GLU A 1 82 ? 14.727 -17.156 -17.391 1 96.94 82 GLU A C 1
ATOM 648 O O . GLU A 1 82 ? 13.641 -17.109 -17.969 1 96.94 82 GLU A O 1
ATOM 653 N N . ARG A 1 83 ? 15.789 -16.516 -17.766 1 95.12 83 ARG A N 1
ATOM 654 C CA . ARG A 1 83 ? 15.828 -15.773 -19.016 1 95.12 83 ARG A CA 1
ATOM 655 C C . ARG A 1 83 ? 16.469 -16.609 -20.125 1 95.12 83 ARG A C 1
ATOM 657 O O . ARG A 1 83 ? 17.484 -17.281 -19.891 1 95.12 83 ARG A O 1
ATOM 664 N N . LYS A 1 84 ? 15.828 -16.578 -21.234 1 95.12 84 LYS A N 1
ATOM 665 C CA . LYS A 1 84 ? 16.375 -17.297 -22.391 1 95.12 84 LYS A CA 1
ATOM 666 C C . LYS A 1 84 ? 16.281 -16.422 -23.656 1 95.12 84 LYS A C 1
ATOM 668 O O . LYS A 1 84 ? 15.297 -15.727 -23.859 1 95.12 84 LYS A O 1
ATOM 673 N N . SER A 1 85 ? 17.328 -16.562 -24.469 1 93.19 85 SER A N 1
ATOM 674 C CA . SER A 1 85 ? 17.328 -15.852 -25.734 1 93.19 85 SER A CA 1
ATOM 675 C C . SER A 1 85 ? 16.312 -16.469 -26.703 1 93.19 85 SER A C 1
ATOM 677 O O . SER A 1 85 ? 16.172 -17.688 -26.766 1 93.19 85 SER A O 1
ATOM 679 N N . ASP A 1 86 ? 15.656 -15.516 -27.359 1 88.62 86 ASP A N 1
ATOM 680 C CA . ASP A 1 86 ? 14.719 -15.961 -28.375 1 88.62 86 ASP A CA 1
ATOM 681 C C . ASP A 1 86 ? 15.438 -16.688 -29.516 1 88.62 86 ASP A C 1
ATOM 683 O O . ASP A 1 86 ? 16.516 -16.266 -29.938 1 88.62 86 ASP A O 1
ATOM 687 N N . GLU A 1 87 ? 14.828 -17.719 -29.875 1 87.44 87 GLU A N 1
ATOM 688 C CA . GLU A 1 87 ? 15.445 -18.547 -30.906 1 87.44 87 GLU A CA 1
ATOM 689 C C . GLU A 1 87 ? 15.469 -17.828 -32.25 1 87.44 87 GLU A C 1
ATOM 691 O O . GLU A 1 87 ? 16.375 -18.047 -33.062 1 87.44 87 GLU A O 1
ATOM 696 N N . LYS A 1 88 ? 14.484 -17.109 -32.5 1 90.25 88 LYS A N 1
ATOM 697 C CA . LYS A 1 88 ? 14.336 -16.438 -33.781 1 90.25 88 LYS A CA 1
ATOM 698 C C . LYS A 1 88 ? 15.047 -15.078 -33.781 1 90.25 88 LYS A C 1
ATOM 700 O O . LYS A 1 88 ? 15.461 -14.594 -34.844 1 90.25 88 LYS A O 1
ATOM 705 N N . ASP A 1 89 ? 15.109 -14.477 -32.719 1 90.06 89 ASP A N 1
ATOM 706 C CA . ASP A 1 89 ? 15.773 -13.188 -32.531 1 90.06 89 ASP A CA 1
ATOM 707 C C . ASP A 1 89 ? 16.641 -13.188 -31.266 1 90.06 89 ASP A C 1
ATOM 709 O O . ASP A 1 89 ? 16.141 -12.938 -30.156 1 90.06 89 ASP A O 1
ATOM 713 N N . LEU A 1 90 ? 17.844 -13.359 -31.406 1 87.94 90 LEU A N 1
ATOM 714 C CA . LEU A 1 90 ? 18.766 -13.555 -30.297 1 87.94 90 LEU A CA 1
ATOM 715 C C . LEU A 1 90 ? 18.891 -12.289 -29.453 1 87.94 90 LEU A C 1
ATOM 717 O O . LEU A 1 90 ? 19.391 -12.328 -28.328 1 87.94 90 LEU A O 1
ATOM 721 N N . ARG A 1 91 ? 18.422 -11.211 -29.938 1 87.94 91 ARG A N 1
ATOM 722 C CA . ARG A 1 91 ? 18.469 -9.953 -29.188 1 87.94 91 ARG A CA 1
ATOM 723 C C . ARG A 1 91 ? 17.312 -9.852 -28.203 1 87.94 91 ARG A C 1
ATOM 725 O O . ARG A 1 91 ? 17.328 -9 -27.312 1 87.94 91 ARG A O 1
ATOM 732 N N . VAL A 1 92 ? 16.406 -10.797 -28.422 1 91.81 92 VAL A N 1
ATOM 733 C CA . VAL A 1 92 ? 15.219 -10.773 -27.578 1 91.81 92 VAL A CA 1
ATOM 734 C C . VAL A 1 92 ? 15.352 -11.812 -26.469 1 91.81 92 VAL A C 1
ATOM 736 O O . VAL A 1 92 ? 15.633 -12.984 -26.734 1 91.81 92 VAL A O 1
ATOM 739 N N . ASN A 1 93 ? 15.195 -11.281 -25.219 1 94.06 93 ASN A N 1
ATOM 740 C CA . ASN A 1 93 ? 15.188 -12.188 -24.078 1 94.06 93 ASN A CA 1
ATOM 741 C C . ASN A 1 93 ? 13.773 -12.445 -23.578 1 94.06 93 ASN A C 1
ATOM 743 O O . ASN A 1 93 ? 12.977 -11.516 -23.438 1 94.06 93 ASN A O 1
ATOM 747 N N . ARG A 1 94 ? 13.516 -13.758 -23.359 1 96.75 94 ARG A N 1
ATOM 748 C CA . ARG A 1 94 ? 12.211 -14.164 -22.859 1 96.75 94 ARG A CA 1
ATOM 749 C C . ARG A 1 94 ? 12.312 -14.75 -21.453 1 96.75 94 ARG A C 1
ATOM 751 O O . ARG A 1 94 ? 13.32 -15.375 -21.109 1 96.75 94 ARG A O 1
ATOM 758 N N . ILE A 1 95 ? 11.273 -14.531 -20.688 1 97.19 95 ILE A N 1
ATOM 759 C CA . ILE A 1 95 ? 11.258 -14.953 -19.281 1 97.19 95 ILE A CA 1
ATOM 760 C C . ILE A 1 95 ? 10.344 -16.172 -19.125 1 97.19 95 ILE A C 1
ATOM 762 O O . ILE A 1 95 ? 9.18 -16.125 -19.516 1 97.19 95 ILE A O 1
ATOM 766 N N . TYR A 1 96 ? 10.945 -17.203 -18.547 1 96.38 96 TYR A N 1
ATOM 767 C CA . TYR A 1 96 ? 10.219 -18.469 -18.359 1 96.38 96 TYR A CA 1
ATOM 768 C C . TYR A 1 96 ? 10.141 -18.828 -16.891 1 96.38 96 TYR A C 1
ATOM 770 O O . TYR A 1 96 ? 11.039 -18.5 -16.109 1 96.38 96 TYR A O 1
ATOM 778 N N . LEU A 1 97 ? 9.047 -19.547 -16.562 1 95.62 97 LEU A N 1
ATOM 779 C CA . LEU A 1 97 ? 8.953 -20.125 -15.234 1 95.62 97 LEU A CA 1
ATOM 780 C C . LEU A 1 97 ? 9.875 -21.328 -15.094 1 95.62 97 LEU A C 1
ATOM 782 O O . LEU A 1 97 ? 10.008 -22.125 -16.031 1 95.62 97 LEU A O 1
ATOM 786 N N . THR A 1 98 ? 10.484 -21.406 -13.945 1 95.19 98 THR A N 1
ATOM 787 C CA . THR A 1 98 ? 11.219 -22.625 -13.641 1 95.19 98 THR A CA 1
ATOM 788 C C . THR A 1 98 ? 10.281 -23.672 -13.047 1 95.19 98 THR A C 1
ATOM 790 O O . THR A 1 98 ? 9.125 -23.391 -12.734 1 95.19 98 THR A O 1
ATOM 793 N N . SER A 1 99 ? 10.805 -24.953 -12.898 1 91.88 99 SER A N 1
ATOM 794 C CA . SER A 1 99 ? 10.031 -26.016 -12.25 1 91.88 99 SER A CA 1
ATOM 795 C C . SER A 1 99 ? 9.68 -25.641 -10.812 1 91.88 99 SER A C 1
ATOM 797 O O . SER A 1 99 ? 8.586 -25.953 -10.344 1 91.88 99 SER A O 1
ATOM 799 N N . LYS A 1 100 ? 10.562 -24.922 -10.18 1 91.25 100 LYS A N 1
ATOM 800 C CA . LYS A 1 100 ? 10.352 -24.438 -8.82 1 91.25 100 LYS A CA 1
ATOM 801 C C . LYS A 1 100 ? 9.172 -23.484 -8.742 1 91.25 100 LYS A C 1
ATOM 803 O O . LYS A 1 100 ? 8.391 -23.516 -7.793 1 91.25 100 LYS A O 1
ATOM 808 N N . ALA A 1 101 ? 9.023 -22.672 -9.742 1 90.75 101 ALA A N 1
ATOM 809 C CA . ALA A 1 101 ? 7.969 -21.672 -9.773 1 90.75 101 ALA A CA 1
ATOM 810 C C . ALA A 1 101 ? 6.59 -22.328 -9.852 1 90.75 101 ALA A C 1
ATOM 812 O O . ALA A 1 101 ? 5.641 -21.859 -9.219 1 90.75 101 ALA A O 1
ATOM 813 N N . TYR A 1 102 ? 6.547 -23.406 -10.555 1 86.19 102 TYR A N 1
ATOM 814 C CA . TYR A 1 102 ? 5.266 -24.094 -10.68 1 86.19 102 TYR A CA 1
ATOM 815 C C . TYR A 1 102 ? 4.82 -24.656 -9.336 1 86.19 102 TYR A C 1
ATOM 817 O O . TYR A 1 102 ? 3.631 -24.625 -9.008 1 86.19 102 TYR A O 1
ATOM 825 N N . GLU A 1 103 ? 5.773 -25.094 -8.586 1 86.38 103 GLU A N 1
ATOM 826 C CA . GLU A 1 103 ? 5.477 -25.641 -7.262 1 86.38 103 GLU A CA 1
ATOM 827 C C . GLU A 1 103 ? 5.012 -24.531 -6.312 1 86.38 103 GLU A C 1
ATOM 829 O O . GLU A 1 103 ? 4.094 -24.734 -5.52 1 86.38 103 GLU A O 1
ATOM 834 N N . VAL A 1 104 ? 5.543 -23.453 -6.496 1 89.38 104 VAL A N 1
ATOM 835 C CA . VAL A 1 104 ? 5.246 -22.375 -5.562 1 89.38 104 VAL A CA 1
ATOM 836 C C . VAL A 1 104 ? 3.91 -21.734 -5.922 1 89.38 104 VAL A C 1
ATOM 838 O O . VAL A 1 104 ? 3.252 -21.141 -5.066 1 89.38 104 VAL A O 1
ATOM 841 N N . MET A 1 105 ? 3.447 -21.938 -7.133 1 87.5 105 MET A N 1
ATOM 842 C CA . MET A 1 105 ? 2.182 -21.344 -7.566 1 87.5 105 MET A CA 1
ATOM 843 C C . MET A 1 105 ? 1.025 -21.859 -6.711 1 87.5 105 MET A C 1
ATOM 845 O O . MET A 1 105 ? 0.14 -21.094 -6.332 1 87.5 105 MET A O 1
ATOM 849 N N . ASP A 1 106 ? 1.062 -23.125 -6.48 1 86.25 106 ASP A N 1
ATOM 850 C CA . ASP A 1 106 ? 0.018 -23.688 -5.629 1 86.25 106 ASP A CA 1
ATOM 851 C C . ASP A 1 106 ? 0.112 -23.141 -4.207 1 86.25 106 ASP A C 1
ATOM 853 O O . ASP A 1 106 ? -0.91 -22.875 -3.568 1 86.25 106 ASP A O 1
ATOM 857 N N . THR A 1 107 ? 1.309 -23.016 -3.801 1 92 107 THR A N 1
ATOM 858 C CA . THR A 1 107 ? 1.523 -22.469 -2.467 1 92 107 THR A CA 1
ATOM 859 C C . THR A 1 107 ? 1.026 -21.016 -2.391 1 92 107 THR A C 1
ATOM 861 O O . THR A 1 107 ? 0.448 -20.609 -1.383 1 92 107 THR A O 1
ATOM 864 N N . ILE A 1 108 ? 1.216 -20.297 -3.436 1 92.75 108 ILE A N 1
ATOM 865 C CA . ILE A 1 108 ? 0.749 -18.922 -3.502 1 92.75 108 ILE A CA 1
ATOM 866 C C . ILE A 1 108 ? -0.772 -18.891 -3.367 1 92.75 108 ILE A C 1
ATOM 868 O O . ILE A 1 108 ? -1.314 -18.078 -2.605 1 92.75 108 ILE A O 1
ATOM 872 N N . LYS A 1 109 ? -1.426 -19.75 -4.043 1 90.44 109 LYS A N 1
ATOM 873 C CA . LYS A 1 109 ? -2.883 -19.812 -3.988 1 90.44 109 LYS A CA 1
ATOM 874 C C . LYS A 1 109 ? -3.369 -20.078 -2.566 1 90.44 109 LYS A C 1
ATOM 876 O O . LYS A 1 109 ? -4.336 -19.469 -2.113 1 90.44 109 LYS A O 1
ATOM 881 N N . ILE A 1 110 ? -2.682 -20.953 -1.924 1 92.5 110 ILE A N 1
ATOM 882 C CA . ILE A 1 110 ? -3.039 -21.312 -0.555 1 92.5 110 ILE A CA 1
ATOM 883 C C . ILE A 1 110 ? -2.814 -20.109 0.365 1 92.5 110 ILE A C 1
ATOM 885 O O . ILE A 1 110 ? -3.65 -19.812 1.222 1 92.5 110 ILE A O 1
ATOM 889 N N . VAL A 1 111 ? -1.737 -19.438 0.182 1 94 111 VAL A N 1
ATOM 890 C CA . VAL A 1 111 ? -1.411 -18.266 0.992 1 94 111 VAL A CA 1
ATOM 891 C C . VAL A 1 111 ? -2.508 -17.219 0.846 1 94 111 VAL A C 1
ATOM 893 O O . VAL A 1 111 ? -2.994 -16.672 1.841 1 94 111 VAL A O 1
ATOM 896 N N . TYR A 1 112 ? -2.918 -17 -0.408 1 94.06 112 TYR A N 1
ATOM 897 C CA . TYR A 1 112 ? -3.947 -15.992 -0.646 1 94.06 112 TYR A CA 1
ATOM 898 C C . TYR A 1 112 ? -5.285 -16.422 -0.061 1 94.06 112 TYR A C 1
ATOM 900 O O . TYR A 1 112 ? -6.012 -15.617 0.521 1 94.06 112 TYR A O 1
ATOM 908 N N . LYS A 1 113 ? -5.582 -17.656 -0.239 1 94 113 LYS A N 1
ATOM 909 C CA . LYS A 1 113 ? -6.84 -18.188 0.285 1 94 113 LYS A CA 1
ATOM 910 C C . LYS A 1 113 ? -6.883 -18.078 1.808 1 94 113 LYS A C 1
ATOM 912 O O . LYS A 1 113 ? -7.875 -17.625 2.375 1 94 113 LYS A O 1
ATOM 917 N N . ASP A 1 114 ? -5.812 -18.531 2.469 1 94.81 114 ASP A N 1
ATOM 918 C CA . ASP A 1 114 ? -5.734 -18.469 3.926 1 94.81 114 ASP A CA 1
ATOM 919 C C . ASP A 1 114 ? -5.785 -17.031 4.414 1 94.81 114 ASP A C 1
ATOM 921 O O . ASP A 1 114 ? -6.434 -16.719 5.418 1 94.81 114 ASP A O 1
ATOM 925 N N . PHE A 1 115 ? -5.098 -16.219 3.727 1 95.69 115 PHE A N 1
ATOM 926 C CA . PHE A 1 115 ? -5.082 -14.797 4.094 1 95.69 115 PHE A CA 1
ATOM 927 C C . PHE A 1 115 ? -6.473 -14.188 3.947 1 95.69 115 PHE A C 1
ATOM 929 O O . PHE A 1 115 ? -6.906 -13.414 4.801 1 95.69 115 PHE A O 1
ATOM 936 N N . GLU A 1 116 ? -7.18 -14.516 2.846 1 96.06 116 GLU A N 1
ATOM 937 C CA . GLU A 1 116 ? -8.547 -14.062 2.635 1 96.06 116 GLU A CA 1
ATOM 938 C C . GLU A 1 116 ? -9.453 -14.484 3.791 1 96.06 116 GLU A C 1
ATOM 940 O O . GLU A 1 116 ? -10.227 -13.672 4.309 1 96.06 116 GLU A O 1
ATOM 945 N N . GLU A 1 117 ? -9.336 -15.688 4.172 1 95.5 117 GLU A N 1
ATOM 946 C CA . GLU A 1 117 ? -10.172 -16.203 5.246 1 95.5 117 GLU A CA 1
ATOM 947 C C . GLU A 1 117 ? -9.898 -15.484 6.562 1 95.5 117 GLU A C 1
ATOM 949 O O . GLU A 1 117 ? -10.828 -15.133 7.285 1 95.5 117 GLU A O 1
ATOM 954 N N . SER A 1 118 ? -8.617 -15.234 6.844 1 95.5 118 SER A N 1
ATOM 955 C CA . SER A 1 118 ? -8.25 -14.539 8.07 1 95.5 118 SER A CA 1
ATOM 956 C C . SER A 1 118 ? -8.648 -13.07 8.016 1 95.5 118 SER A C 1
ATOM 958 O O . SER A 1 118 ? -9.141 -12.523 9.008 1 95.5 118 SER A O 1
ATOM 960 N N . CYS A 1 119 ? -8.492 -12.477 6.883 1 96.44 119 CYS A N 1
ATOM 961 C CA . CYS A 1 119 ? -8.766 -11.062 6.684 1 96.44 119 CYS A CA 1
ATOM 962 C C . CYS A 1 119 ? -10.258 -10.773 6.816 1 96.44 119 CYS A C 1
ATOM 964 O O . CYS A 1 119 ? -10.648 -9.75 7.383 1 96.44 119 CYS A O 1
ATOM 966 N N . PHE A 1 120 ? -11.086 -11.688 6.336 1 97.69 120 PHE A N 1
ATOM 967 C CA . PHE A 1 120 ? -12.523 -11.43 6.258 1 97.69 120 PHE A CA 1
ATOM 968 C C . PHE A 1 120 ? -13.281 -12.312 7.246 1 97.69 120 PHE A C 1
ATOM 970 O O . PHE A 1 120 ? -14.477 -12.562 7.07 1 97.69 120 PHE A O 1
ATOM 977 N N . GLU A 1 121 ? -12.516 -12.82 8.211 1 96.94 121 GLU A N 1
ATOM 978 C CA . GLU A 1 121 ? -13.148 -13.617 9.25 1 96.94 121 GLU A CA 1
ATOM 979 C C . GLU A 1 121 ? -14.297 -12.859 9.906 1 96.94 121 GLU A C 1
ATOM 981 O O . GLU A 1 121 ? -14.156 -11.68 10.242 1 96.94 121 GLU A O 1
ATOM 986 N N . GLY A 1 122 ? -15.461 -13.492 10.078 1 96.69 122 GLY A N 1
ATOM 987 C CA . GLY A 1 122 ? -16.594 -12.898 10.781 1 96.69 122 GLY A CA 1
ATOM 988 C C . GLY A 1 122 ? -17.5 -12.094 9.875 1 96.69 122 GLY A C 1
ATOM 989 O O . GLY A 1 122 ? -18.578 -11.656 10.289 1 96.69 122 GLY A O 1
ATOM 990 N N . LEU A 1 123 ? -17.078 -11.844 8.648 1 97.62 123 LEU A N 1
ATOM 991 C CA . LEU A 1 123 ? -17.969 -11.18 7.695 1 97.62 123 LEU A CA 1
ATOM 992 C C . LEU A 1 123 ? -18.969 -12.172 7.105 1 97.62 123 LEU A C 1
ATOM 994 O O . LEU A 1 123 ? -18.578 -13.266 6.676 1 97.62 123 LEU A O 1
ATOM 998 N N . SER A 1 124 ? -20.234 -11.82 7.102 1 97.56 124 SER A N 1
ATOM 999 C CA . SER A 1 124 ? -21.266 -12.641 6.469 1 97.56 124 SER A CA 1
ATOM 1000 C C . SER A 1 124 ? -21.125 -12.625 4.949 1 97.56 124 SER A C 1
ATOM 1002 O O . SER A 1 124 ? -20.391 -11.805 4.398 1 97.56 124 SER A O 1
ATOM 1004 N N . LYS A 1 125 ? -21.859 -13.57 4.297 1 97 125 LYS A N 1
ATOM 1005 C CA . LYS A 1 125 ? -21.875 -13.586 2.838 1 97 125 LYS A CA 1
ATOM 1006 C C . LYS A 1 125 ? -22.406 -12.266 2.279 1 97 125 LYS A C 1
ATOM 1008 O O . LYS A 1 125 ? -21.875 -11.75 1.29 1 97 125 LYS A O 1
ATOM 1013 N N . GLU A 1 126 ? -23.344 -11.719 2.932 1 97.06 126 GLU A N 1
ATOM 1014 C CA . GLU A 1 126 ? -23.938 -10.453 2.51 1 97.06 126 GLU A CA 1
ATOM 1015 C C . GLU A 1 126 ? -22.953 -9.297 2.686 1 97.06 126 GLU A C 1
ATOM 1017 O O . GLU A 1 126 ? -22.812 -8.453 1.803 1 97.06 126 GLU A O 1
ATOM 1022 N N . GLU A 1 127 ? -22.266 -9.266 3.779 1 97.31 127 GLU A N 1
ATOM 1023 C CA . GLU A 1 127 ? -21.25 -8.234 4.016 1 97.31 127 GLU A CA 1
ATOM 1024 C C . GLU A 1 127 ? -20.141 -8.289 2.975 1 97.31 127 GLU A C 1
ATOM 1026 O O . GLU A 1 127 ? -19.672 -7.258 2.492 1 97.31 127 GLU A O 1
ATOM 1031 N N . ARG A 1 128 ? -19.766 -9.492 2.645 1 97.75 128 ARG A N 1
ATOM 1032 C CA . ARG A 1 128 ? -18.703 -9.672 1.647 1 97.75 128 ARG A CA 1
ATOM 1033 C C . ARG A 1 128 ? -19.156 -9.164 0.281 1 97.75 128 ARG A C 1
ATOM 1035 O O . ARG A 1 128 ? -18.375 -8.539 -0.442 1 97.75 128 ARG A O 1
ATOM 1042 N N . GLU A 1 129 ? -20.375 -9.422 -0.018 1 97.44 129 GLU A N 1
ATOM 1043 C CA . GLU A 1 129 ? -20.922 -8.969 -1.294 1 97.44 129 GLU A CA 1
ATOM 1044 C C . GLU A 1 129 ? -21.016 -7.445 -1.342 1 97.44 129 GLU A C 1
ATOM 1046 O O . GLU A 1 129 ? -20.656 -6.828 -2.348 1 97.44 129 GLU A O 1
ATOM 1051 N N . ILE A 1 130 ? -21.469 -6.84 -0.29 1 97.44 130 ILE A N 1
ATOM 1052 C CA . ILE A 1 130 ? -21.578 -5.387 -0.21 1 97.44 130 ILE A CA 1
ATOM 1053 C C . ILE A 1 130 ? -20.188 -4.762 -0.302 1 97.44 130 ILE A C 1
ATOM 1055 O O . ILE A 1 130 ? -19.984 -3.779 -1.02 1 97.44 130 ILE A O 1
ATOM 1059 N N . PHE A 1 131 ? -19.281 -5.414 0.463 1 98.38 131 PHE A N 1
ATOM 1060 C CA . PHE A 1 131 ? -17.906 -4.941 0.439 1 98.38 131 PHE A CA 1
ATOM 1061 C C . PHE A 1 131 ? -17.344 -4.973 -0.979 1 98.38 131 PHE A C 1
ATOM 1063 O O . PHE A 1 131 ? -16.766 -3.99 -1.441 1 98.38 131 PHE A O 1
ATOM 1070 N N . ASP A 1 132 ? -17.562 -6.008 -1.658 1 97.88 132 ASP A N 1
ATOM 1071 C CA . ASP A 1 132 ? -17.062 -6.168 -3.021 1 97.88 132 ASP A CA 1
ATOM 1072 C C . ASP A 1 132 ? -17.672 -5.129 -3.955 1 97.88 132 ASP A C 1
ATOM 1074 O O . ASP A 1 132 ? -16.984 -4.578 -4.816 1 97.88 132 ASP A O 1
ATOM 1078 N N . ASN A 1 133 ? -18.906 -4.84 -3.801 1 97.88 133 ASN A N 1
ATOM 1079 C CA . ASN A 1 133 ? -19.594 -3.838 -4.613 1 97.88 133 ASN A CA 1
ATOM 1080 C C . ASN A 1 133 ? -19.047 -2.439 -4.355 1 97.88 133 ASN A C 1
ATOM 1082 O O . ASN A 1 133 ? -18.875 -1.649 -5.289 1 97.88 133 ASN A O 1
ATOM 1086 N N . ILE A 1 134 ? -18.797 -2.15 -3.148 1 98.38 134 ILE A N 1
ATOM 1087 C CA . ILE A 1 134 ? -18.234 -0.85 -2.783 1 98.38 134 ILE A CA 1
ATOM 1088 C C . ILE A 1 134 ? -16.828 -0.71 -3.348 1 98.38 134 ILE A C 1
ATOM 1090 O O . ILE A 1 134 ? -16.469 0.34 -3.887 1 98.38 134 ILE A O 1
ATOM 1094 N N . LEU A 1 135 ? -16.031 -1.812 -3.238 1 98.19 135 LEU A N 1
ATOM 1095 C CA . LEU A 1 135 ? -14.695 -1.806 -3.816 1 98.19 135 LEU A CA 1
ATOM 1096 C C . LEU A 1 135 ? -14.75 -1.515 -5.312 1 98.19 135 LEU A C 1
ATOM 1098 O O . LEU A 1 135 ? -13.906 -0.782 -5.836 1 98.19 135 LEU A O 1
ATOM 1102 N N . ALA A 1 136 ? -15.727 -2.09 -5.973 1 97.44 136 ALA A N 1
ATOM 1103 C CA . ALA A 1 136 ? -15.875 -1.866 -7.406 1 97.44 136 ALA A CA 1
ATOM 1104 C C . ALA A 1 136 ? -16.141 -0.394 -7.707 1 97.44 136 ALA A C 1
ATOM 1106 O O . ALA A 1 136 ? -15.578 0.166 -8.648 1 97.44 136 ALA A O 1
ATOM 1107 N N . LYS A 1 137 ? -16.953 0.249 -6.945 1 97.69 137 LYS A N 1
ATOM 1108 C CA . LYS A 1 137 ? -17.25 1.669 -7.117 1 97.69 137 LYS A CA 1
ATOM 1109 C C . LYS A 1 137 ? -16 2.52 -6.875 1 97.69 137 LYS A C 1
ATOM 1111 O O . LYS A 1 137 ? -15.719 3.441 -7.641 1 97.69 137 LYS A O 1
ATOM 1116 N N . ILE A 1 138 ? -15.289 2.162 -5.824 1 97.94 138 ILE A N 1
ATOM 1117 C CA . ILE A 1 138 ? -14.07 2.893 -5.5 1 97.94 138 ILE A CA 1
ATOM 1118 C C . ILE A 1 138 ? -13.055 2.721 -6.625 1 97.94 138 ILE A C 1
ATOM 1120 O O . ILE A 1 138 ? -12.406 3.688 -7.043 1 97.94 138 ILE A O 1
ATOM 1124 N N . ASN A 1 139 ? -12.93 1.49 -7.062 1 96.75 139 ASN A N 1
ATOM 1125 C CA . ASN A 1 139 ? -12.023 1.207 -8.172 1 96.75 139 ASN A CA 1
ATOM 1126 C C . ASN A 1 139 ? -12.359 2.049 -9.398 1 96.75 139 ASN A C 1
ATOM 1128 O O . ASN A 1 139 ? -11.461 2.594 -10.047 1 96.75 139 ASN A O 1
ATOM 1132 N N . ASN A 1 140 ? -13.586 2.174 -9.734 1 96.25 140 ASN A N 1
ATOM 1133 C CA . ASN A 1 140 ? -14.023 2.967 -10.875 1 96.25 140 ASN A CA 1
ATOM 1134 C C . ASN A 1 140 ? -13.719 4.449 -10.68 1 96.25 140 ASN A C 1
ATOM 1136 O O . ASN A 1 140 ? -13.305 5.133 -11.617 1 96.25 140 ASN A O 1
ATOM 1140 N N . ASN A 1 141 ? -13.945 4.934 -9.523 1 96.56 141 ASN A N 1
ATOM 1141 C CA . ASN A 1 141 ? -13.648 6.328 -9.203 1 96.56 141 ASN A CA 1
ATOM 1142 C C . ASN A 1 141 ? -12.156 6.629 -9.359 1 96.56 141 ASN A C 1
ATOM 1144 O O . ASN A 1 141 ? -11.781 7.676 -9.883 1 96.56 141 ASN A O 1
ATOM 1148 N N . LEU A 1 142 ? -11.328 5.699 -8.891 1 95.06 142 LEU A N 1
ATOM 1149 C CA . LEU A 1 142 ? -9.883 5.902 -8.922 1 95.06 142 LEU A CA 1
ATOM 1150 C C . LEU A 1 142 ? -9.344 5.777 -10.344 1 95.06 142 LEU A C 1
ATOM 1152 O O . LEU A 1 142 ? -8.391 6.469 -10.711 1 95.06 142 LEU A O 1
ATOM 1156 N N . LYS A 1 143 ? -9.938 4.914 -11.141 1 90.75 143 LYS A N 1
ATOM 1157 C CA . LYS A 1 143 ? -9.555 4.789 -12.539 1 90.75 143 LYS A CA 1
ATOM 1158 C C . LYS A 1 143 ? -9.875 6.062 -13.312 1 90.75 143 LYS A C 1
ATOM 1160 O O . LYS A 1 143 ? -9.102 6.48 -14.18 1 90.75 143 LYS A O 1
ATOM 1165 N N . ARG A 1 144 ? -10.992 6.574 -13 1 86.88 144 ARG A N 1
ATOM 1166 C CA . ARG A 1 144 ? -11.414 7.809 -13.656 1 86.88 144 ARG A CA 1
ATOM 1167 C C . ARG A 1 144 ? -10.461 8.953 -13.32 1 86.88 144 ARG A C 1
ATOM 1169 O O . ARG A 1 144 ? -10.164 9.797 -14.18 1 86.88 144 ARG A O 1
ATOM 1176 N N . LYS A 1 145 ? -10 9.047 -12.195 1 80.56 145 LYS A N 1
ATOM 1177 C CA . LYS A 1 145 ? -9.062 10.086 -11.773 1 80.56 145 LYS A CA 1
ATOM 1178 C C . LYS A 1 145 ? -7.707 9.922 -12.453 1 80.56 145 LYS A C 1
ATOM 1180 O O . LYS A 1 145 ? -7.023 10.906 -12.742 1 80.56 145 LYS A O 1
ATOM 1185 N N . GLU A 1 146 ? -7.277 8.672 -12.586 1 77.94 146 GLU A N 1
ATOM 1186 C CA . GLU A 1 146 ? -6.02 8.391 -13.273 1 77.94 146 GLU A CA 1
ATOM 1187 C C . GLU A 1 146 ? -6.07 8.828 -14.734 1 77.94 146 GLU A C 1
ATOM 1189 O O . GLU A 1 146 ? -5.043 9.156 -15.328 1 77.94 146 GLU A O 1
ATOM 1194 N N . MET A 1 147 ? -7.367 8.773 -15.25 1 67.81 147 MET A N 1
ATOM 1195 C CA . MET A 1 147 ? -7.551 9.141 -16.656 1 67.81 147 MET A CA 1
ATOM 1196 C C . MET A 1 147 ? -7.645 10.656 -16.812 1 67.81 147 MET A C 1
ATOM 1198 O O . MET A 1 147 ? -7.438 11.18 -17.906 1 67.81 147 MET A O 1
ATOM 1202 N N . ARG A 1 148 ? -7.926 11.477 -15.734 1 59.78 148 ARG A N 1
ATOM 1203 C CA . ARG A 1 148 ? -8.047 12.93 -15.828 1 59.78 148 ARG A CA 1
ATOM 1204 C C . ARG A 1 148 ? -6.719 13.617 -15.531 1 59.78 148 ARG A C 1
ATOM 1206 O O . ARG A 1 148 ? -5.887 13.078 -14.805 1 59.78 148 ARG A O 1
ATOM 1213 N N . MET B 1 1 ? -6.715 -24.219 -14.805 1 31.86 1 MET B N 1
ATOM 1214 C CA . MET B 1 1 ? -7.004 -23.031 -15.602 1 31.86 1 MET B CA 1
ATOM 1215 C C . MET B 1 1 ? -7.914 -22.062 -14.836 1 31.86 1 MET B C 1
ATOM 1217 O O . MET B 1 1 ? -7.746 -20.844 -14.914 1 31.86 1 MET B O 1
ATOM 1221 N N . GLU B 1 2 ? -8.875 -22.734 -14.242 1 38.22 2 GLU B N 1
ATOM 1222 C CA . GLU B 1 2 ? -10.07 -22.359 -13.5 1 38.22 2 GLU B CA 1
ATOM 1223 C C . GLU B 1 2 ? -9.711 -21.734 -12.156 1 38.22 2 GLU B C 1
ATOM 1225 O O . GLU B 1 2 ? -10.352 -20.766 -11.727 1 38.22 2 GLU B O 1
ATOM 1230 N N . VAL B 1 3 ? -8.68 -22.375 -11.578 1 37.75 3 VAL B N 1
ATOM 1231 C CA . VAL B 1 3 ? -8.297 -22.156 -10.188 1 37.75 3 VAL B CA 1
ATOM 1232 C C . VAL B 1 3 ? -7.602 -20.812 -10.039 1 37.75 3 VAL B C 1
ATOM 1234 O O . VAL B 1 3 ? -7.613 -20.203 -8.969 1 37.75 3 VAL B O 1
ATOM 1237 N N . TYR B 1 4 ? -6.656 -20.484 -11.156 1 43.84 4 TYR B N 1
ATOM 1238 C CA . TYR B 1 4 ? -5.797 -19.312 -11.234 1 43.84 4 TYR B CA 1
ATOM 1239 C C . TYR B 1 4 ? -6.629 -18.031 -11.32 1 43.84 4 TYR B C 1
ATOM 1241 O O . TYR B 1 4 ? -6.223 -16.984 -10.812 1 43.84 4 TYR B O 1
ATOM 1249 N N . MET B 1 5 ? -7.711 -18.25 -12.195 1 49.75 5 MET B N 1
ATOM 1250 C CA . MET B 1 5 ? -8.789 -17.281 -12.398 1 49.75 5 MET B CA 1
ATOM 1251 C C . MET B 1 5 ? -9.422 -16.891 -11.07 1 49.75 5 MET B C 1
ATOM 1253 O O . MET B 1 5 ? -9.875 -15.75 -10.906 1 49.75 5 MET B O 1
ATOM 1257 N N . ASP B 1 6 ? -9.172 -17.938 -10.117 1 63.97 6 ASP B N 1
ATOM 1258 C CA . ASP B 1 6 ? -9.953 -17.844 -8.891 1 63.97 6 ASP B CA 1
ATOM 1259 C C . ASP B 1 6 ? -9.352 -16.828 -7.926 1 63.97 6 ASP B C 1
ATOM 1261 O O . ASP B 1 6 ? -10.078 -16.016 -7.352 1 63.97 6 ASP B O 1
ATOM 1265 N N . ILE B 1 7 ? -8.039 -16.766 -8.109 1 69.94 7 ILE B N 1
ATOM 1266 C CA . ILE B 1 7 ? -7.434 -15.828 -7.176 1 69.94 7 ILE B CA 1
ATOM 1267 C C . ILE B 1 7 ? -7.512 -14.414 -7.746 1 69.94 7 ILE B C 1
ATOM 1269 O O . ILE B 1 7 ? -7.773 -13.453 -7.016 1 69.94 7 ILE B O 1
ATOM 1273 N N . GLU B 1 8 ? -7.516 -14.414 -9.102 1 75.94 8 GLU B N 1
ATOM 1274 C CA . GLU B 1 8 ? -7.469 -13.109 -9.758 1 75.94 8 GLU B CA 1
ATOM 1275 C C . GLU B 1 8 ? -8.766 -12.336 -9.555 1 75.94 8 GLU B C 1
ATOM 1277 O O . GLU B 1 8 ? -8.773 -11.102 -9.586 1 75.94 8 GLU B O 1
ATOM 1282 N N . ASN B 1 9 ? -9.805 -13.039 -9.266 1 83.19 9 ASN B N 1
ATOM 1283 C CA . ASN B 1 9 ? -11.086 -12.367 -9.102 1 83.19 9 ASN B CA 1
ATOM 1284 C C . ASN B 1 9 ? -11.672 -12.594 -7.715 1 83.19 9 ASN B C 1
ATOM 1286 O O . ASN B 1 9 ? -12.883 -12.477 -7.52 1 83.19 9 ASN B O 1
ATOM 1290 N N . SER B 1 10 ? -10.789 -12.914 -6.863 1 91.94 10 SER B N 1
ATOM 1291 C CA . SER B 1 10 ? -11.227 -13.133 -5.488 1 91.94 10 SER B CA 1
ATOM 1292 C C . SER B 1 10 ? -11.422 -11.805 -4.758 1 91.94 10 SER B C 1
ATOM 1294 O O . SER B 1 10 ? -10.969 -10.758 -5.227 1 91.94 10 SER B O 1
ATOM 1296 N N . LEU B 1 11 ? -12.188 -11.836 -3.643 1 95.38 11 LEU B N 1
ATOM 1297 C CA . LEU B 1 11 ? -12.445 -10.641 -2.844 1 95.38 11 LEU B CA 1
ATOM 1298 C C . LEU B 1 11 ? -11.141 -10.023 -2.35 1 95.38 11 LEU B C 1
ATOM 1300 O O . LEU B 1 11 ? -10.977 -8.805 -2.373 1 95.38 11 LEU B O 1
ATOM 1304 N N . ILE B 1 12 ? -10.211 -10.898 -1.939 1 96.06 12 ILE B N 1
ATOM 1305 C CA . ILE B 1 12 ? -8.953 -10.398 -1.394 1 96.06 12 ILE B CA 1
ATOM 1306 C C . ILE B 1 12 ? -8.133 -9.734 -2.502 1 96.06 12 ILE B C 1
ATOM 1308 O O . ILE B 1 12 ? -7.508 -8.695 -2.285 1 96.06 12 ILE B O 1
ATOM 1312 N N . THR B 1 13 ? -8.156 -10.312 -3.684 1 93.25 13 THR B N 1
ATOM 1313 C CA . THR B 1 13 ? -7.406 -9.719 -4.781 1 93.25 13 THR B CA 1
ATOM 1314 C C . THR B 1 13 ? -8.023 -8.383 -5.199 1 93.25 13 THR B C 1
ATOM 1316 O O . THR B 1 13 ? -7.305 -7.441 -5.539 1 93.25 13 THR B O 1
ATOM 1319 N N . ASN B 1 14 ? -9.344 -8.266 -5.211 1 95.06 14 ASN B N 1
ATOM 1320 C CA . ASN B 1 14 ? -10.008 -7 -5.488 1 95.06 14 ASN B CA 1
ATOM 1321 C C . ASN B 1 14 ? -9.68 -5.949 -4.43 1 95.06 14 ASN B C 1
ATOM 1323 O O . ASN B 1 14 ? -9.422 -4.789 -4.762 1 95.06 14 ASN B O 1
ATOM 1327 N N . HIS B 1 15 ? -9.719 -6.367 -3.184 1 97.38 15 HIS B N 1
ATOM 1328 C CA . HIS B 1 15 ? -9.367 -5.48 -2.082 1 97.38 15 HIS B CA 1
ATOM 1329 C C . HIS B 1 15 ? -7.941 -4.965 -2.227 1 97.38 15 HIS B C 1
ATOM 1331 O O . HIS B 1 15 ? -7.691 -3.762 -2.098 1 97.38 15 HIS B O 1
ATOM 1337 N N . LEU B 1 16 ? -7.02 -5.855 -2.576 1 95.25 16 LEU B N 1
ATOM 1338 C CA . LEU B 1 16 ? -5.621 -5.48 -2.75 1 95.25 16 LEU B CA 1
ATOM 1339 C C . LEU B 1 16 ? -5.453 -4.523 -3.924 1 95.25 16 LEU B C 1
ATOM 1341 O O . LEU B 1 16 ? -4.672 -3.574 -3.852 1 95.25 16 LEU B O 1
ATOM 1345 N N . ARG B 1 17 ? -6.176 -4.758 -4.949 1 92.62 17 ARG B N 1
ATOM 1346 C CA . ARG B 1 17 ? -6.137 -3.871 -6.105 1 92.62 17 ARG B CA 1
ATOM 1347 C C . ARG B 1 17 ? -6.582 -2.463 -5.73 1 92.62 17 ARG B C 1
ATOM 1349 O O . ARG B 1 17 ? -5.918 -1.483 -6.078 1 92.62 17 ARG B O 1
ATOM 1356 N N . VAL B 1 18 ? -7.637 -2.352 -5.02 1 96.62 18 VAL B N 1
ATOM 1357 C CA . VAL B 1 18 ? -8.172 -1.057 -4.617 1 96.62 18 VAL B CA 1
ATOM 1358 C C . VAL B 1 18 ? -7.227 -0.39 -3.623 1 96.62 18 VAL B C 1
ATOM 1360 O O . VAL B 1 18 ? -7.008 0.823 -3.682 1 96.62 18 VAL B O 1
ATOM 1363 N N . CYS B 1 19 ? -6.629 -1.213 -2.674 1 96.44 19 CYS B N 1
ATOM 1364 C CA . CYS B 1 19 ? -5.621 -0.674 -1.771 1 96.44 19 CYS B CA 1
ATOM 1365 C C . CYS B 1 19 ? -4.477 -0.032 -2.549 1 96.44 19 CYS B C 1
ATOM 1367 O O . CYS B 1 19 ? -4.078 1.096 -2.256 1 96.44 19 CYS B O 1
ATOM 1369 N N . GLY B 1 20 ? -3.996 -0.745 -3.533 1 94.06 20 GLY B N 1
ATOM 1370 C CA . GLY B 1 20 ? -2.904 -0.237 -4.348 1 94.06 20 GLY B CA 1
ATOM 1371 C C . GLY B 1 20 ? -3.246 1.053 -5.07 1 94.06 20 GLY B C 1
ATOM 1372 O O . GLY B 1 20 ? -2.467 2.008 -5.047 1 94.06 20 GLY B O 1
ATOM 1373 N N . ARG B 1 21 ? -4.391 1.091 -5.676 1 93.69 21 ARG B N 1
ATOM 1374 C CA . ARG B 1 21 ? -4.82 2.275 -6.41 1 93.69 21 ARG B CA 1
ATOM 1375 C C . ARG B 1 21 ? -5.07 3.447 -5.469 1 93.69 21 ARG B C 1
ATOM 1377 O O . ARG B 1 21 ? -4.812 4.602 -5.82 1 93.69 21 ARG B O 1
ATOM 1384 N N . THR B 1 22 ? -5.633 3.182 -4.301 1 96.56 22 THR B N 1
ATOM 1385 C CA . THR B 1 22 ? -5.871 4.223 -3.309 1 96.56 22 THR B CA 1
ATOM 1386 C C . THR B 1 22 ? -4.559 4.879 -2.893 1 96.56 22 THR B C 1
ATOM 1388 O O . THR B 1 22 ? -4.441 6.109 -2.904 1 96.56 22 THR B O 1
ATOM 1391 N N . PHE B 1 23 ? -3.602 4.039 -2.6 1 94.75 23 PHE B N 1
ATOM 1392 C CA . PHE B 1 23 ? -2.297 4.551 -2.193 1 94.75 23 PHE B CA 1
ATOM 1393 C C . PHE B 1 23 ? -1.654 5.348 -3.324 1 94.75 23 PHE B C 1
ATOM 1395 O O . PHE B 1 23 ? -1.129 6.438 -3.1 1 94.75 23 PHE B O 1
ATOM 1402 N N . LYS B 1 24 ? -1.708 4.84 -4.473 1 93.06 24 LYS B N 1
ATOM 1403 C CA . LYS B 1 24 ? -1.121 5.531 -5.617 1 93.06 24 LYS B CA 1
ATOM 1404 C C . LYS B 1 24 ? -1.798 6.879 -5.852 1 93.06 24 LYS B C 1
ATOM 1406 O O . LYS B 1 24 ? -1.125 7.891 -6.066 1 93.06 24 LYS B O 1
ATOM 1411 N N . GLY B 1 25 ? -3.117 6.875 -5.859 1 94.38 25 GLY B N 1
ATOM 1412 C CA . GLY B 1 25 ? -3.869 8.102 -6.051 1 94.38 25 GLY B CA 1
ATOM 1413 C C . GLY B 1 25 ? -3.543 9.172 -5.023 1 94.38 25 GLY B C 1
ATOM 1414 O O . GLY B 1 25 ? -3.334 10.336 -5.375 1 94.38 25 GLY B O 1
ATOM 1415 N N . LEU B 1 26 ? -3.488 8.742 -3.758 1 95.25 26 LEU B N 1
ATOM 1416 C CA . LEU B 1 26 ? -3.174 9.703 -2.707 1 95.25 26 LEU B CA 1
ATOM 1417 C C . LEU B 1 26 ? -1.747 10.227 -2.854 1 95.25 26 LEU B C 1
ATOM 1419 O O . LEU B 1 26 ? -1.492 11.414 -2.662 1 95.25 26 LEU B O 1
ATOM 1423 N N . GLU B 1 27 ? -0.84 9.352 -3.152 1 94.62 27 GLU B N 1
ATOM 1424 C CA . GLU B 1 27 ? 0.555 9.734 -3.346 1 94.62 27 GLU B CA 1
ATOM 1425 C C . GLU B 1 27 ? 0.691 10.805 -4.426 1 94.62 27 GLU B C 1
ATOM 1427 O O . GLU B 1 27 ? 1.454 11.758 -4.266 1 94.62 27 GLU B O 1
ATOM 1432 N N . GLU B 1 28 ? -0.0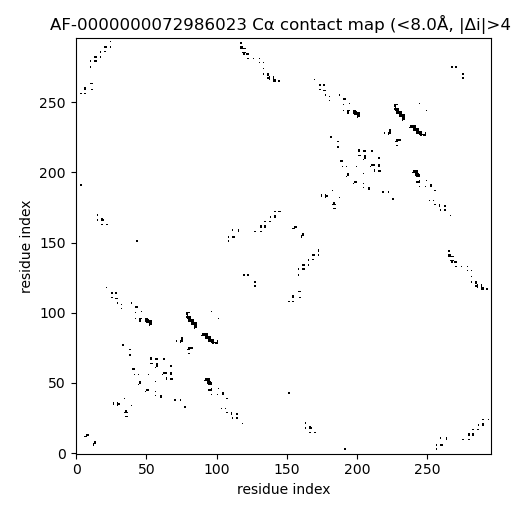18 10.617 -5.461 1 94.56 28 GLU B N 1
ATOM 1433 C CA . GLU B 1 28 ? 0.011 11.594 -6.547 1 94.56 28 GLU B CA 1
ATOM 1434 C C . GLU B 1 28 ? -0.458 12.961 -6.07 1 94.56 28 GLU B C 1
ATOM 1436 O O . GLU B 1 28 ? 0.11 13.984 -6.461 1 94.56 28 GLU B O 1
ATOM 1441 N N . GLU B 1 29 ? -1.468 13 -5.242 1 94.56 29 GLU B N 1
ATOM 1442 C CA . GLU B 1 29 ? -1.979 14.258 -4.707 1 94.56 29 GLU B CA 1
ATOM 1443 C C . GLU B 1 29 ? -0.989 14.883 -3.729 1 94.56 29 GLU B C 1
ATOM 1445 O O . GLU B 1 29 ? -0.779 16.094 -3.742 1 94.56 29 GLU B O 1
ATOM 1450 N N . LEU B 1 30 ? -0.383 14.047 -2.926 1 94.12 30 LEU B N 1
ATOM 1451 C CA . LEU B 1 30 ? 0.572 14.531 -1.935 1 94.12 30 LEU B CA 1
ATOM 1452 C C . LEU B 1 30 ? 1.826 15.078 -2.609 1 94.12 30 LEU B C 1
ATOM 1454 O O . LEU B 1 30 ? 2.389 16.078 -2.164 1 94.12 30 LEU B O 1
ATOM 1458 N N . ASN B 1 31 ? 2.195 14.453 -3.678 1 94 31 ASN B N 1
ATOM 1459 C CA . ASN B 1 31 ? 3.375 14.883 -4.422 1 94 31 ASN B CA 1
ATOM 1460 C C . ASN B 1 31 ? 3.219 16.312 -4.938 1 94 31 ASN B C 1
ATOM 1462 O O . ASN B 1 31 ? 4.195 17.062 -5.016 1 94 31 ASN B O 1
ATOM 1466 N N . LYS B 1 32 ? 2.027 16.672 -5.227 1 93.25 32 LYS B N 1
ATOM 1467 C CA . LYS B 1 32 ? 1.749 18 -5.742 1 93.25 32 LYS B CA 1
ATOM 1468 C C . LYS B 1 32 ? 2.072 19.078 -4.707 1 93.25 32 LYS B C 1
ATOM 1470 O O . LYS B 1 32 ? 2.303 20.234 -5.055 1 93.25 32 LYS B O 1
ATOM 1475 N N . ILE B 1 33 ? 2.135 18.688 -3.463 1 90.88 33 ILE B N 1
ATOM 1476 C CA . ILE B 1 33 ? 2.395 19.672 -2.424 1 90.88 33 ILE B CA 1
ATOM 1477 C C . ILE B 1 33 ? 3.736 19.375 -1.756 1 90.88 33 ILE B C 1
ATOM 1479 O O . ILE B 1 33 ? 3.998 19.844 -0.645 1 90.88 33 ILE B O 1
ATOM 1483 N N . GLY B 1 34 ? 4.512 18.469 -2.359 1 89.62 34 GLY B N 1
ATOM 1484 C CA . GLY B 1 34 ? 5.883 18.219 -1.946 1 89.62 34 GLY B CA 1
ATOM 1485 C C . GLY B 1 34 ? 5.996 17.203 -0.821 1 89.62 34 GLY B C 1
ATOM 1486 O O . GLY B 1 34 ? 6.988 17.188 -0.091 1 89.62 34 GLY B O 1
ATOM 1487 N N . LEU B 1 35 ? 5.004 16.375 -0.635 1 93.19 35 LEU B N 1
ATOM 1488 C CA . LEU B 1 35 ? 5.016 15.383 0.429 1 93.19 35 LEU B CA 1
ATOM 1489 C C . LEU B 1 35 ? 4.945 13.969 -0.148 1 93.19 35 LEU B C 1
ATOM 1491 O O . LEU B 1 35 ? 4.559 13.789 -1.305 1 93.19 35 LEU B O 1
ATOM 1495 N N . TYR B 1 36 ? 5.348 13.023 0.645 1 89.94 36 TYR B N 1
ATOM 1496 C CA . TYR B 1 36 ? 5.336 11.609 0.27 1 89.94 36 TYR B CA 1
ATOM 1497 C C . TYR B 1 36 ? 4.551 10.789 1.281 1 89.94 36 TYR B C 1
ATOM 1499 O O . TYR B 1 36 ? 4.105 11.305 2.307 1 89.94 36 TYR B O 1
ATOM 1507 N N . ARG B 1 37 ? 4.461 9.562 0.913 1 86.56 37 ARG B N 1
ATOM 1508 C CA . ARG B 1 37 ? 3.689 8.656 1.754 1 86.56 37 ARG B CA 1
ATOM 1509 C C . ARG B 1 37 ? 4.246 8.617 3.172 1 86.56 37 ARG B C 1
ATOM 1511 O O . ARG B 1 37 ? 5.465 8.578 3.365 1 86.56 37 ARG B O 1
ATOM 1518 N N . GLY B 1 38 ? 3.361 8.656 4.172 1 87.94 38 GLY B N 1
ATOM 1519 C CA . GLY B 1 38 ? 3.742 8.539 5.57 1 87.94 38 GLY B CA 1
ATOM 1520 C C . GLY B 1 38 ? 4.102 9.867 6.211 1 87.94 38 GLY B C 1
ATOM 1521 O O . GLY B 1 38 ? 4.039 10.008 7.434 1 87.94 38 GLY B O 1
ATOM 1522 N N . GLN B 1 39 ? 4.453 10.82 5.43 1 91.62 39 GLN B N 1
ATOM 1523 C CA . GLN B 1 39 ? 4.949 12.086 5.949 1 91.62 39 GLN B CA 1
ATOM 1524 C C . GLN B 1 39 ? 3.826 12.898 6.594 1 91.62 39 GLN B C 1
ATOM 1526 O O . GLN B 1 39 ? 4.027 13.523 7.637 1 91.62 39 GLN B O 1
ATOM 1531 N N . PRO B 1 40 ? 2.621 12.844 6.047 1 92.25 40 PRO B N 1
ATOM 1532 C CA . PRO B 1 40 ? 1.533 13.578 6.695 1 92.25 40 PRO B CA 1
ATOM 1533 C C . PRO B 1 40 ? 1.304 13.133 8.141 1 92.25 40 PRO B C 1
ATOM 1535 O O . PRO B 1 40 ? 1.071 13.969 9.016 1 92.25 40 PRO B O 1
ATOM 1538 N N . ALA B 1 41 ? 1.385 11.867 8.383 1 89.81 41 ALA B N 1
ATOM 1539 C CA . ALA B 1 41 ? 1.18 11.359 9.734 1 89.81 41 ALA B CA 1
ATOM 1540 C C . ALA B 1 41 ? 2.217 11.922 10.703 1 89.81 41 ALA B C 1
ATOM 1542 O O . ALA B 1 41 ? 1.885 12.305 11.828 1 89.81 41 ALA B O 1
ATOM 1543 N N . LEU B 1 42 ? 3.41 11.945 10.258 1 92.12 42 LEU B N 1
ATOM 1544 C CA . LEU B 1 42 ? 4.48 12.492 11.086 1 92.12 42 LEU B CA 1
ATOM 1545 C C . LEU B 1 42 ? 4.238 13.969 11.383 1 92.12 42 LEU B C 1
ATOM 1547 O O . LEU B 1 42 ? 4.375 14.406 12.531 1 92.12 42 LEU B O 1
ATOM 1551 N N . LEU B 1 43 ? 3.857 14.68 10.391 1 93.44 43 LEU B N 1
ATOM 1552 C CA . LEU B 1 43 ? 3.586 16.109 10.555 1 93.44 43 LEU B CA 1
ATOM 1553 C C . LEU B 1 43 ? 2.41 16.328 11.492 1 93.44 43 LEU B C 1
ATOM 1555 O O . LEU B 1 43 ? 2.441 17.25 12.32 1 93.44 43 LEU B O 1
ATOM 1559 N N . PHE B 1 44 ? 1.522 15.516 11.391 1 89.5 44 PHE B N 1
ATOM 1560 C CA . PHE B 1 44 ? 0.341 15.641 12.234 1 89.5 44 PHE B CA 1
ATOM 1561 C C . PHE B 1 44 ? 0.693 15.383 13.695 1 89.5 44 PHE B C 1
ATOM 1563 O O . PHE B 1 44 ? 0.247 16.109 14.586 1 89.5 44 PHE B O 1
ATOM 1570 N N . ILE B 1 45 ? 1.426 14.391 13.977 1 90.12 45 ILE B N 1
ATOM 1571 C CA . ILE B 1 45 ? 1.819 14.07 15.344 1 90.12 45 ILE B CA 1
ATOM 1572 C C . ILE B 1 45 ? 2.605 15.234 15.938 1 90.12 45 ILE B C 1
ATOM 1574 O O . ILE B 1 45 ? 2.395 15.609 17.094 1 90.12 45 ILE B O 1
ATOM 1578 N N . LEU B 1 46 ? 3.455 15.812 15.172 1 92.62 46 LEU B N 1
ATOM 1579 C CA . LEU B 1 46 ? 4.273 16.938 15.633 1 92.62 46 LEU B CA 1
ATOM 1580 C C . LEU B 1 46 ? 3.42 18.172 15.852 1 92.62 46 LEU B C 1
ATOM 1582 O O . LEU B 1 46 ? 3.738 19.016 16.703 1 92.62 46 LEU B O 1
ATOM 1586 N N . SER B 1 47 ? 2.385 18.281 15.062 1 89.75 47 SER B N 1
ATOM 1587 C CA . SER B 1 47 ? 1.497 19.422 15.211 1 89.75 47 SER B CA 1
ATOM 1588 C C . SER B 1 47 ? 0.764 19.391 16.547 1 89.75 47 SER B C 1
ATOM 1590 O O . SER B 1 47 ? 0.395 20.438 17.078 1 89.75 47 SER B O 1
ATOM 1592 N N . LYS B 1 48 ? 0.579 18.203 17.078 1 87.75 48 LYS B N 1
ATOM 1593 C CA . LYS B 1 48 ? -0.083 18.031 18.359 1 87.75 48 LYS B CA 1
ATOM 1594 C C . LYS B 1 48 ? 0.923 18.062 19.516 1 87.75 48 LYS B C 1
ATOM 1596 O O . LYS B 1 48 ? 0.591 18.5 20.625 1 87.75 48 LYS B O 1
ATOM 1601 N N . SER B 1 49 ? 2.047 17.484 19.266 1 90.38 49 SER B N 1
ATOM 1602 C CA . SER B 1 49 ? 3.143 17.453 20.234 1 90.38 49 SER B CA 1
ATOM 1603 C C . SER B 1 49 ? 4.48 17.75 19.562 1 90.38 49 SER B C 1
ATOM 1605 O O . SER B 1 49 ? 5.18 16.844 19.125 1 90.38 49 SER B O 1
ATOM 1607 N N . ASP B 1 50 ? 4.836 19.031 19.625 1 89.69 50 ASP B N 1
ATOM 1608 C CA . ASP B 1 50 ? 6.078 19.453 18.984 1 89.69 50 ASP B CA 1
ATOM 1609 C C . ASP B 1 50 ? 7.289 19.078 19.844 1 89.69 50 ASP B C 1
ATOM 1611 O O . ASP B 1 50 ? 7.16 18.859 21.047 1 89.69 50 ASP B O 1
ATOM 1615 N N . GLY B 1 51 ? 8.398 18.891 19.156 1 94.62 51 GLY B N 1
ATOM 1616 C CA . GLY B 1 51 ? 9.641 18.656 19.875 1 94.62 51 GLY B CA 1
ATOM 1617 C C . GLY B 1 51 ? 9.805 17.219 20.328 1 94.62 51 GLY B C 1
ATOM 1618 O O . GLY B 1 51 ? 10.305 16.953 21.422 1 94.62 51 GLY B O 1
ATOM 1619 N N . LEU B 1 52 ? 9.312 16.328 19.578 1 95.5 52 LEU B N 1
ATOM 1620 C CA . LEU B 1 52 ? 9.461 14.906 19.906 1 95.5 52 LEU B CA 1
ATOM 1621 C C . LEU B 1 52 ? 10.812 14.383 19.422 1 95.5 52 LEU 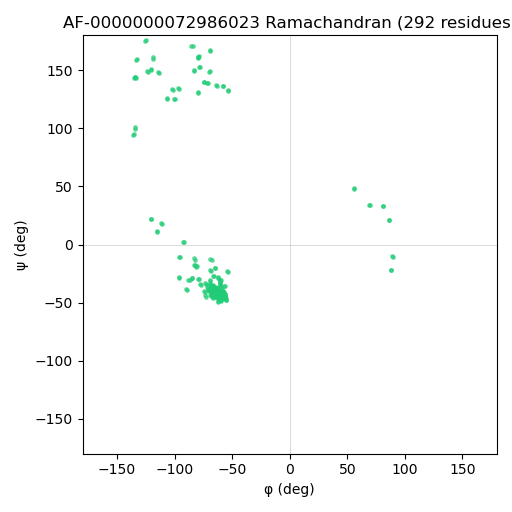B C 1
ATOM 1623 O O . LEU B 1 52 ? 11.367 14.875 18.438 1 95.5 52 LEU B O 1
ATOM 1627 N N . THR B 1 53 ? 11.297 13.398 20.188 1 95.75 53 THR B N 1
ATOM 1628 C CA . THR B 1 53 ? 12.5 12.711 19.734 1 95.75 53 THR B CA 1
ATOM 1629 C C . THR B 1 53 ? 12.172 11.68 18.656 1 95.75 53 THR B C 1
ATOM 1631 O O . THR B 1 53 ? 11 11.328 18.469 1 95.75 53 THR B O 1
ATOM 1634 N N . GLN B 1 54 ? 13.203 11.289 17.938 1 95 54 GLN B N 1
ATOM 1635 C CA . GLN B 1 54 ? 12.992 10.234 16.953 1 95 54 GLN B CA 1
ATOM 1636 C C . GLN B 1 54 ? 12.43 8.977 17.594 1 95 54 GLN B C 1
ATOM 1638 O O . GLN B 1 54 ? 11.57 8.305 17.031 1 95 54 GLN B O 1
ATOM 1643 N N . LYS B 1 55 ? 12.883 8.711 18.812 1 94.88 55 LYS B N 1
ATOM 1644 C CA . LYS B 1 55 ? 12.406 7.547 19.547 1 94.88 55 LYS B CA 1
ATOM 1645 C C . LYS B 1 55 ? 10.914 7.664 19.859 1 94.88 55 LYS B C 1
ATOM 1647 O O . LYS B 1 55 ? 10.164 6.703 19.688 1 94.88 55 LYS B O 1
ATOM 1652 N N . GLU B 1 56 ? 10.531 8.766 20.266 1 95 56 GLU B N 1
ATOM 1653 C CA . GLU B 1 56 ? 9.125 9.016 20.562 1 95 56 GLU B CA 1
ATOM 1654 C C . GLU B 1 56 ? 8.266 8.922 19.297 1 95 56 GLU B C 1
ATOM 1656 O O . GLU B 1 56 ? 7.156 8.391 19.344 1 95 56 GLU B O 1
ATOM 1661 N N . LEU B 1 57 ? 8.773 9.438 18.234 1 94.69 57 LEU B N 1
ATOM 1662 C CA . LEU B 1 57 ? 8.07 9.367 16.953 1 94.69 57 LEU B CA 1
ATOM 1663 C C . LEU B 1 57 ? 7.887 7.918 16.516 1 94.69 57 LEU B C 1
ATOM 1665 O O . LEU B 1 57 ? 6.812 7.535 16.062 1 94.69 57 LEU B O 1
ATOM 1669 N N . CYS B 1 58 ? 8.906 7.125 16.688 1 93.75 58 CYS B N 1
ATOM 1670 C CA . CYS B 1 58 ? 8.836 5.703 16.375 1 93.75 58 CYS B CA 1
ATOM 1671 C C . CYS B 1 58 ? 7.719 5.031 17.172 1 93.75 58 CYS B C 1
ATOM 1673 O O . CYS B 1 58 ? 6.918 4.277 16.609 1 93.75 58 CYS B O 1
ATOM 1675 N N . SER B 1 59 ? 7.664 5.34 18.438 1 92.31 59 SER B N 1
ATOM 1676 C CA . SER B 1 59 ? 6.695 4.727 19.328 1 92.31 59 SER B CA 1
ATOM 1677 C C . SER B 1 59 ? 5.27 5.145 18.984 1 92.31 59 SER B C 1
ATOM 1679 O O . SER B 1 59 ? 4.359 4.316 18.984 1 92.31 59 SER B O 1
ATOM 1681 N N . ARG B 1 60 ? 5.078 6.352 18.625 1 88.62 60 ARG B N 1
ATOM 1682 C CA . ARG B 1 60 ? 3.748 6.887 18.359 1 88.62 60 ARG B CA 1
ATOM 1683 C C . ARG B 1 60 ? 3.238 6.438 16.984 1 88.62 60 ARG B C 1
ATOM 1685 O O . ARG B 1 60 ? 2.035 6.234 16.812 1 88.62 60 ARG B O 1
ATOM 1692 N N . LEU B 1 61 ? 4.141 6.309 16.047 1 87.69 61 LEU B N 1
ATOM 1693 C CA . LEU B 1 61 ? 3.746 5.973 14.688 1 87.69 61 LEU B CA 1
ATOM 1694 C C . LEU B 1 61 ? 3.861 4.473 14.438 1 87.69 61 LEU B C 1
ATOM 1696 O O . LEU B 1 61 ? 3.357 3.963 13.438 1 87.69 61 LEU B O 1
ATOM 1700 N N . HIS B 1 62 ? 4.477 3.781 15.352 1 83.75 62 HIS B N 1
ATOM 1701 C CA . HIS B 1 62 ? 4.727 2.354 15.195 1 83.75 62 HIS B CA 1
ATOM 1702 C C . HIS B 1 62 ? 5.496 2.068 13.906 1 83.75 62 HIS B C 1
ATOM 1704 O O . HIS B 1 62 ? 5.09 1.218 13.109 1 8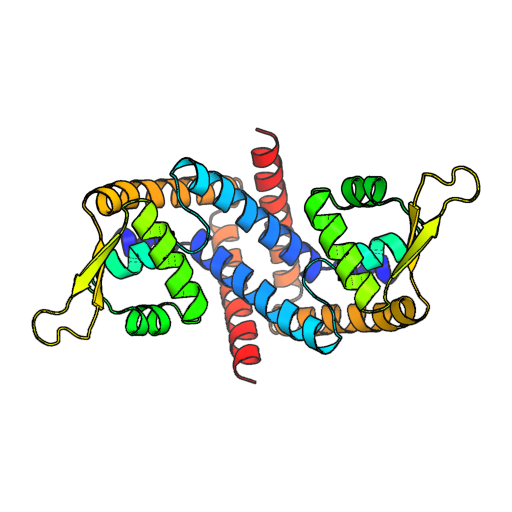3.75 62 HIS B O 1
ATOM 1710 N N . ILE B 1 63 ? 6.516 2.781 13.703 1 87.94 63 ILE B N 1
ATOM 1711 C CA . ILE B 1 63 ? 7.395 2.672 12.539 1 87.94 63 ILE B CA 1
ATOM 1712 C C . ILE B 1 63 ? 8.828 2.426 13.008 1 87.94 63 ILE B C 1
ATOM 1714 O O . ILE B 1 63 ? 9.242 2.932 14.047 1 87.94 63 ILE B O 1
ATOM 1718 N N . ALA B 1 64 ? 9.602 1.745 12.25 1 90.06 64 ALA B N 1
ATOM 1719 C CA . ALA B 1 64 ? 10.977 1.396 12.594 1 90.06 64 ALA B CA 1
ATOM 1720 C C . ALA B 1 64 ? 11.875 2.627 12.578 1 90.06 64 ALA B C 1
ATOM 1722 O O . ALA B 1 64 ? 11.688 3.527 11.75 1 90.06 64 ALA B O 1
ATOM 1723 N N . PRO B 1 65 ? 12.859 2.617 13.406 1 94.69 65 PRO B N 1
ATOM 1724 C CA . PRO B 1 65 ? 13.758 3.77 13.531 1 94.69 65 PRO B CA 1
ATOM 1725 C C . PRO B 1 65 ? 14.422 4.141 12.211 1 94.69 65 PRO B C 1
ATOM 1727 O O . PRO B 1 65 ? 14.539 5.324 11.875 1 94.69 65 PRO B O 1
ATOM 1730 N N . ALA B 1 66 ? 14.82 3.133 11.516 1 94.81 66 ALA B N 1
ATOM 1731 C CA . ALA B 1 66 ? 15.5 3.404 10.25 1 94.81 66 ALA B CA 1
ATOM 1732 C C . ALA B 1 66 ? 14.586 4.164 9.289 1 94.81 66 ALA B C 1
ATOM 1734 O O . ALA B 1 66 ? 15.039 5.062 8.578 1 94.81 66 ALA B O 1
ATOM 1735 N N . THR B 1 67 ? 13.344 3.902 9.312 1 92.19 67 THR B N 1
ATOM 1736 C CA . THR B 1 67 ? 12.359 4.539 8.453 1 92.19 67 THR B CA 1
ATOM 1737 C C . THR B 1 67 ? 12.086 5.969 8.906 1 92.19 67 THR B C 1
ATOM 1739 O O . THR B 1 67 ? 12.008 6.883 8.078 1 92.19 67 THR B O 1
ATOM 1742 N N . ILE B 1 68 ? 11.953 6.113 10.148 1 94.69 68 ILE B N 1
ATOM 1743 C CA . ILE B 1 68 ? 11.711 7.438 10.711 1 94.69 68 ILE B CA 1
ATOM 1744 C C . ILE B 1 68 ? 12.891 8.352 10.391 1 94.69 68 ILE B C 1
ATOM 1746 O O . ILE B 1 68 ? 12.703 9.516 10.016 1 94.69 68 ILE B O 1
ATOM 1750 N N . THR B 1 69 ? 14.07 7.828 10.562 1 95.62 69 THR B N 1
ATOM 1751 C CA . THR B 1 69 ? 15.273 8.602 10.281 1 95.62 69 THR B CA 1
ATOM 1752 C C . THR B 1 69 ? 15.258 9.117 8.844 1 95.62 69 THR B C 1
ATOM 1754 O O . THR B 1 69 ? 15.492 10.305 8.609 1 95.62 69 THR B O 1
ATOM 1757 N N . LYS B 1 70 ? 14.914 8.234 7.984 1 95.31 70 LYS B N 1
ATOM 1758 C CA . LYS B 1 70 ? 14.852 8.617 6.578 1 95.31 70 LYS B CA 1
ATOM 1759 C C . LYS B 1 70 ? 13.742 9.641 6.34 1 95.31 70 LYS B C 1
ATOM 1761 O O . LYS B 1 70 ? 13.93 10.609 5.594 1 95.31 70 LYS B O 1
ATOM 1766 N N . MET B 1 71 ? 12.688 9.469 6.902 1 94.88 71 MET B N 1
ATOM 1767 C CA . MET B 1 71 ? 11.539 10.352 6.742 1 94.88 71 MET B CA 1
ATOM 1768 C C . MET B 1 71 ? 11.836 11.742 7.289 1 94.88 71 MET B C 1
ATOM 1770 O O . MET B 1 71 ? 11.539 12.75 6.641 1 94.88 71 MET B O 1
ATOM 1774 N N . VAL B 1 72 ? 12.438 11.758 8.453 1 95.56 72 VAL B N 1
ATOM 1775 C CA . VAL B 1 72 ? 12.781 13.031 9.078 1 95.56 72 VAL B CA 1
ATOM 1776 C C . VAL B 1 72 ? 13.812 13.766 8.234 1 95.56 72 VAL B C 1
ATOM 1778 O O . VAL B 1 72 ? 13.711 14.977 8.023 1 95.56 72 VAL B O 1
ATOM 1781 N N . LYS B 1 73 ? 14.773 13.023 7.781 1 95.88 73 LYS B N 1
ATOM 1782 C CA . LYS B 1 73 ? 15.789 13.633 6.926 1 95.88 73 LYS B CA 1
ATOM 1783 C C . LYS B 1 73 ? 15.164 14.25 5.684 1 95.88 73 LYS B C 1
ATOM 1785 O O . LYS B 1 73 ? 15.523 15.367 5.289 1 95.88 73 LYS B O 1
ATOM 1790 N N . ARG B 1 74 ? 14.227 13.602 5.109 1 95.06 74 ARG B N 1
ATOM 1791 C CA . ARG B 1 74 ? 13.547 14.094 3.916 1 95.06 74 ARG B CA 1
ATOM 1792 C C . ARG B 1 74 ? 12.719 15.336 4.234 1 95.06 74 ARG B C 1
ATOM 1794 O O . ARG B 1 74 ? 12.719 16.297 3.467 1 95.06 74 ARG B O 1
ATOM 1801 N N . LEU B 1 75 ? 12.062 15.305 5.301 1 95.25 75 LEU B N 1
ATOM 1802 C CA . LEU B 1 75 ? 11.227 16.438 5.719 1 95.25 75 LEU B CA 1
ATOM 1803 C C . LEU B 1 75 ? 12.086 17.641 6.086 1 95.25 75 LEU B C 1
ATOM 1805 O O . LEU B 1 75 ? 11.688 18.781 5.852 1 95.25 75 LEU B O 1
ATOM 1809 N N . GLU B 1 76 ? 13.219 17.312 6.668 1 95.5 76 GLU B N 1
ATOM 1810 C CA . GLU B 1 76 ? 14.172 18.375 6.98 1 95.5 76 GLU B CA 1
ATOM 1811 C C . GLU B 1 76 ? 14.711 19.016 5.711 1 95.5 76 GLU B C 1
ATOM 1813 O O . GLU B 1 76 ? 14.805 20.25 5.621 1 95.5 76 GLU B O 1
ATOM 1818 N N . SER B 1 77 ? 15.039 18.188 4.812 1 95.06 77 SER B N 1
ATOM 1819 C CA . SER B 1 77 ? 15.547 18.672 3.531 1 95.06 77 SER B CA 1
ATOM 1820 C C . SER B 1 77 ? 14.508 19.531 2.82 1 95.06 77 SER B C 1
ATOM 1822 O O . SER B 1 77 ? 14.859 20.469 2.104 1 95.06 77 SER B O 1
ATOM 1824 N N . SER B 1 78 ? 13.258 19.266 3.045 1 93.31 78 SER B N 1
ATOM 1825 C CA . SER B 1 78 ? 12.172 20.016 2.42 1 93.31 78 SER B CA 1
ATOM 1826 C C . SER B 1 78 ? 11.719 21.172 3.307 1 93.31 78 SER B C 1
ATOM 1828 O O . SER B 1 78 ? 10.719 21.828 3.016 1 93.31 78 SER B O 1
ATOM 1830 N N . ASP B 1 79 ? 12.398 21.312 4.418 1 94.81 79 ASP B N 1
ATOM 1831 C CA . ASP B 1 79 ? 12.203 22.438 5.332 1 94.81 79 ASP B CA 1
ATOM 1832 C C . ASP B 1 79 ? 10.844 22.359 6.027 1 94.81 79 ASP B C 1
ATOM 1834 O O . ASP B 1 79 ? 10.18 23.375 6.223 1 94.81 79 ASP B O 1
ATOM 1838 N N . PHE B 1 80 ? 10.367 21.156 6.305 1 95.56 80 PHE B N 1
ATOM 1839 C CA . PHE B 1 80 ? 9.109 20.984 7.027 1 95.56 80 PHE B CA 1
ATOM 1840 C C . PHE B 1 80 ? 9.367 20.766 8.516 1 95.56 80 PHE B C 1
ATOM 1842 O O . PHE B 1 80 ? 8.5 21.062 9.344 1 95.56 80 PHE B O 1
ATOM 1849 N N . VAL B 1 81 ? 10.555 20.203 8.789 1 97 81 VAL B N 1
ATOM 1850 C CA . VAL B 1 81 ? 10.914 20.016 10.188 1 97 81 VAL B CA 1
ATOM 1851 C C . VAL B 1 81 ? 12.352 20.484 10.422 1 97 81 VAL B C 1
ATOM 1853 O O . VAL B 1 81 ? 13.102 20.688 9.469 1 97 81 VAL B O 1
ATOM 1856 N N . GLU B 1 82 ? 12.656 20.766 11.625 1 96.94 82 GLU B N 1
ATOM 1857 C CA . GLU B 1 82 ? 14.008 21.109 12.055 1 96.94 82 GLU B CA 1
ATOM 1858 C C . GLU B 1 82 ? 14.391 20.359 13.328 1 96.94 82 GLU B C 1
ATOM 1860 O O . GLU B 1 82 ? 13.531 20.078 14.172 1 96.94 82 GLU B O 1
ATOM 1865 N N . ARG B 1 83 ? 15.641 19.984 13.391 1 95.12 83 ARG B N 1
ATOM 1866 C CA . ARG B 1 83 ? 16.188 19.312 14.57 1 95.12 83 ARG B CA 1
ATOM 1867 C C . ARG B 1 83 ? 16.875 20.312 15.492 1 95.12 83 ARG B C 1
ATOM 1869 O O . ARG B 1 83 ? 17.594 21.203 15.023 1 95.12 83 ARG B O 1
ATOM 1876 N N . LYS B 1 84 ? 16.562 20.172 16.719 1 95.12 84 LYS B N 1
ATOM 1877 C CA . LYS B 1 84 ? 17.219 21.016 17.719 1 95.12 84 LYS B CA 1
ATOM 1878 C C . LYS B 1 84 ? 17.672 20.203 18.922 1 95.12 84 LYS B C 1
ATOM 1880 O O . LYS B 1 84 ? 16.969 19.297 19.375 1 95.12 84 LYS B O 1
ATOM 1885 N N . SER B 1 85 ? 18.828 20.609 19.453 1 93.19 85 SER B N 1
ATOM 1886 C CA . SER B 1 85 ? 19.312 19.953 20.656 1 93.19 85 SER B CA 1
ATOM 1887 C C . SER B 1 85 ? 18.484 20.344 21.875 1 93.19 85 SER B C 1
ATOM 1889 O O . SER B 1 85 ? 18.078 21.5 22.016 1 93.19 85 SER B O 1
ATOM 1891 N N . ASP B 1 86 ? 18.266 19.297 22.656 1 88.81 86 ASP B N 1
ATOM 1892 C CA . ASP B 1 86 ? 17.547 19.531 23.906 1 88.81 86 ASP B CA 1
ATOM 1893 C C . ASP B 1 86 ? 18.344 20.453 24.828 1 88.81 86 ASP B C 1
ATOM 1895 O O . ASP B 1 86 ? 19.562 20.297 24.953 1 88.81 86 ASP B O 1
ATOM 1899 N N . GLU B 1 87 ? 17.641 21.328 25.375 1 87.62 87 GLU B N 1
ATOM 1900 C CA . GLU B 1 87 ? 18.281 22.312 26.234 1 87.62 87 GLU B CA 1
ATOM 1901 C C . GLU B 1 87 ? 18.828 21.656 27.5 1 87.62 87 GLU B C 1
ATOM 1903 O O . GLU B 1 87 ? 19.828 22.109 28.047 1 87.62 87 GLU B O 1
ATOM 1908 N N . LYS B 1 88 ? 18.156 20.719 27.969 1 90.44 88 LYS B N 1
ATOM 1909 C CA . LYS B 1 88 ? 18.516 20.078 29.219 1 90.44 88 LYS B CA 1
ATOM 1910 C C . LYS B 1 88 ? 19.5 18.922 29 1 90.44 88 LYS B C 1
ATOM 1912 O O . LYS B 1 88 ? 20.281 18.578 29.891 1 90.44 88 LYS B O 1
ATOM 1917 N N . ASP B 1 89 ? 19.406 18.312 27.922 1 90.19 89 ASP B N 1
ATOM 1918 C CA . ASP B 1 89 ? 20.281 17.219 27.531 1 90.19 89 ASP B CA 1
ATOM 1919 C C . ASP B 1 89 ? 20.75 17.375 26.094 1 90.19 89 ASP B C 1
ATOM 1921 O O . ASP B 1 89 ? 20.047 16.984 25.156 1 90.19 89 ASP B O 1
ATOM 1925 N N . LEU B 1 90 ? 21.891 17.812 25.906 1 88.12 90 LEU B N 1
ATOM 1926 C CA . LEU B 1 90 ? 22.422 18.188 24.609 1 88.12 90 LEU B CA 1
ATOM 19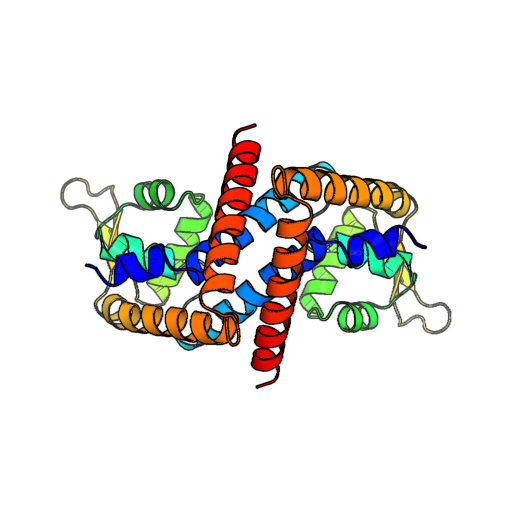27 C C . LEU B 1 90 ? 22.625 16.953 23.719 1 88.12 90 LEU B C 1
ATOM 1929 O O . LEU B 1 90 ? 22.781 17.078 22.516 1 88.12 90 LEU B O 1
ATOM 1933 N N . ARG B 1 91 ? 22.547 15.82 24.281 1 88 91 ARG B N 1
ATOM 1934 C CA . ARG B 1 91 ? 22.688 14.586 23.516 1 88 91 ARG B CA 1
ATOM 1935 C C . ARG B 1 91 ? 21.375 14.195 22.844 1 88 91 ARG B C 1
ATOM 1937 O O . ARG B 1 91 ? 21.344 13.344 21.953 1 88 91 ARG B O 1
ATOM 1944 N N . VAL B 1 92 ? 20.375 14.898 23.328 1 91.88 92 VAL B N 1
ATOM 1945 C CA . VAL B 1 92 ? 19.047 14.57 22.828 1 91.88 92 VAL B CA 1
ATOM 1946 C C . VAL B 1 92 ? 18.641 15.578 21.75 1 91.88 92 VAL B C 1
ATOM 1948 O O . VAL B 1 92 ? 18.703 16.781 21.969 1 91.88 92 VAL B O 1
ATOM 1951 N N . ASN B 1 93 ? 18.281 14.992 20.578 1 94.06 93 ASN B N 1
ATOM 1952 C CA . ASN B 1 93 ? 17.766 15.836 19.5 1 94.06 93 ASN B CA 1
ATOM 1953 C C . ASN B 1 93 ? 16.25 15.734 19.406 1 94.06 93 ASN B C 1
ATOM 1955 O O . ASN B 1 93 ? 15.68 14.641 19.453 1 94.06 93 ASN B O 1
ATOM 1959 N N . ARG B 1 94 ? 15.648 16.953 19.297 1 96.75 94 ARG B N 1
ATOM 1960 C CA . ARG B 1 94 ? 14.195 17.016 19.172 1 96.75 94 ARG B CA 1
ATOM 1961 C C . ARG B 1 94 ? 13.789 17.562 17.812 1 96.75 94 ARG B C 1
ATOM 1963 O O . ARG B 1 94 ? 14.5 18.391 17.234 1 96.75 94 ARG B O 1
ATOM 1970 N N . ILE B 1 95 ? 12.648 17.094 17.328 1 97.12 95 ILE B N 1
ATOM 1971 C CA . ILE B 1 95 ? 12.164 17.453 16 1 97.12 95 ILE B CA 1
ATOM 1972 C C . ILE B 1 95 ? 10.984 18.422 16.125 1 97.12 95 ILE B C 1
ATOM 1974 O O . ILE B 1 95 ? 10.008 18.125 16.828 1 97.12 95 ILE B O 1
ATOM 1978 N N . TYR B 1 96 ? 11.148 19.547 15.453 1 96.31 96 TYR B N 1
ATOM 1979 C CA . TYR B 1 96 ? 10.125 20.594 15.508 1 96.31 96 TYR B CA 1
ATOM 1980 C C . TYR B 1 96 ? 9.578 20.891 14.117 1 96.31 96 TYR B C 1
ATOM 1982 O O . TYR B 1 96 ? 10.289 20.75 13.117 1 96.31 96 TYR B O 1
ATOM 1990 N N . LEU B 1 97 ? 8.305 21.312 14.125 1 95.56 97 LEU B N 1
ATOM 1991 C CA . LEU B 1 97 ? 7.73 21.812 12.875 1 95.56 97 LEU B CA 1
ATOM 1992 C C . LEU B 1 97 ? 8.273 23.203 12.539 1 95.56 97 LEU B C 1
ATOM 1994 O O . LEU B 1 97 ? 8.461 24.031 13.43 1 95.56 97 LEU B O 1
ATOM 1998 N N . THR B 1 98 ? 8.531 23.391 11.289 1 95.12 98 THR B N 1
ATOM 1999 C CA . THR B 1 98 ? 8.844 24.734 10.836 1 95.12 98 THR B CA 1
ATOM 2000 C C . THR B 1 98 ? 7.562 25.516 10.555 1 95.12 98 THR B C 1
ATOM 2002 O O . THR B 1 98 ? 6.469 24.953 10.555 1 95.12 98 THR B O 1
ATOM 2005 N N . SER B 1 99 ? 7.707 26.875 10.297 1 91.88 99 SER B N 1
ATOM 2006 C CA . SER B 1 99 ? 6.57 27.703 9.914 1 91.88 99 SER B CA 1
ATOM 2007 C C . SER B 1 99 ? 5.941 27.219 8.609 1 91.88 99 SER B C 1
ATOM 2009 O O . SER B 1 99 ? 4.719 27.234 8.461 1 91.88 99 SER B O 1
ATOM 2011 N N . LYS B 1 100 ? 6.77 26.703 7.75 1 91.12 100 LYS B N 1
ATOM 2012 C CA . LYS B 1 100 ? 6.32 26.156 6.473 1 91.12 100 LYS B CA 1
ATOM 2013 C C . LYS B 1 100 ? 5.422 24.938 6.688 1 91.12 100 LYS B C 1
ATOM 2015 O O . LYS B 1 100 ? 4.43 24.766 5.977 1 91.12 100 LYS B O 1
ATOM 2020 N N . ALA B 1 101 ? 5.738 24.156 7.652 1 90.69 101 ALA B N 1
ATOM 2021 C CA . ALA B 1 101 ? 4.996 22.922 7.93 1 90.69 101 ALA B CA 1
ATOM 2022 C C . ALA B 1 101 ? 3.576 23.234 8.398 1 90.69 101 ALA B C 1
ATOM 2024 O O . ALA B 1 101 ? 2.627 22.547 8.023 1 90.69 101 ALA B O 1
ATOM 2025 N N . TYR B 1 102 ? 3.469 24.297 9.125 1 86.06 102 TYR B N 1
ATOM 2026 C CA . TYR B 1 102 ? 2.143 24.672 9.609 1 86.06 102 TYR B CA 1
ATOM 2027 C C . TYR B 1 102 ? 1.233 25.078 8.461 1 86.06 102 TYR B C 1
ATOM 2029 O O . TYR B 1 102 ? 0.04 24.766 8.461 1 86.06 102 TYR B O 1
ATOM 2037 N N . GLU B 1 103 ? 1.831 25.703 7.488 1 86.25 103 GLU B N 1
ATOM 2038 C CA . GLU B 1 103 ? 1.073 26.125 6.312 1 86.25 103 GLU B CA 1
ATOM 2039 C C . GLU B 1 103 ? 0.639 24.922 5.48 1 86.25 103 GLU B C 1
ATOM 2041 O O . GLU B 1 103 ? -0.48 24.891 4.965 1 86.25 103 GLU B O 1
ATOM 2046 N N . VAL B 1 104 ? 1.424 24 5.484 1 89.38 104 VAL B N 1
ATOM 2047 C CA . VAL B 1 104 ? 1.148 22.844 4.625 1 89.38 104 VAL B CA 1
ATOM 2048 C C . VAL B 1 104 ? 0.144 21.922 5.305 1 89.38 104 VAL B C 1
ATOM 2050 O O . VAL B 1 104 ? -0.559 21.156 4.637 1 89.38 104 VAL B O 1
ATOM 2053 N N . MET B 1 105 ? -0.013 22.047 6.598 1 87.44 105 MET B N 1
ATOM 2054 C CA . MET B 1 105 ? -0.941 21.203 7.328 1 87.44 105 MET B CA 1
ATOM 2055 C C . MET B 1 105 ? -2.369 21.391 6.828 1 87.44 105 MET B C 1
ATOM 2057 O O . MET B 1 105 ? -3.113 20.422 6.676 1 87.44 105 MET B O 1
ATOM 2061 N N . ASP B 1 106 ? -2.699 22.609 6.625 1 86.12 106 ASP B N 1
ATOM 2062 C CA . ASP B 1 106 ? -4.035 22.891 6.105 1 86.12 106 ASP B CA 1
ATOM 2063 C C . ASP B 1 106 ? -4.195 22.328 4.691 1 86.12 106 ASP B C 1
ATOM 2065 O O . ASP B 1 106 ? -5.258 21.812 4.336 1 86.12 106 ASP B O 1
ATOM 2069 N N . THR B 1 107 ? -3.152 22.484 3.98 1 91.94 107 THR B N 1
ATOM 2070 C CA . THR B 1 107 ? -3.174 21.953 2.621 1 91.94 107 THR B CA 1
ATOM 2071 C C . THR B 1 107 ? -3.318 20.438 2.633 1 91.94 107 THR B C 1
ATOM 2073 O O . THR B 1 107 ? -4.031 19.875 1.801 1 91.94 107 THR B O 1
ATOM 2076 N N . ILE B 1 108 ? -2.705 19.812 3.564 1 92.62 108 ILE B N 1
ATOM 2077 C CA . ILE B 1 108 ? -2.797 18.359 3.707 1 92.62 108 ILE B CA 1
ATOM 2078 C C . ILE B 1 108 ? -4.246 17.969 3.98 1 92.62 108 ILE B C 1
ATOM 2080 O O . ILE B 1 108 ? -4.766 17.031 3.365 1 92.62 108 ILE B O 1
ATOM 2084 N N . LYS B 1 109 ? -4.879 18.688 4.844 1 90.31 109 LYS B N 1
ATOM 2085 C CA . LYS B 1 109 ? -6.27 18.406 5.18 1 90.31 109 LYS B CA 1
ATOM 2086 C C . LYS B 1 109 ? -7.164 18.5 3.949 1 90.31 109 LYS B C 1
ATOM 2088 O O . LYS B 1 109 ? -8.047 17.656 3.748 1 90.31 109 LYS B O 1
ATOM 2093 N N . ILE B 1 110 ? -6.902 19.484 3.166 1 92.44 110 ILE B N 1
ATOM 2094 C CA . ILE B 1 110 ? -7.684 19.703 1.955 1 92.44 110 ILE B CA 1
ATOM 2095 C C . ILE B 1 110 ? -7.438 18.562 0.969 1 92.44 110 ILE B C 1
ATOM 2097 O O . ILE B 1 110 ? -8.375 18.047 0.355 1 92.44 110 ILE B O 1
ATOM 2101 N N . VAL B 1 111 ? -6.23 18.172 0.838 1 94 111 VAL B N 1
ATOM 2102 C CA . VAL B 1 111 ? -5.863 17.078 -0.069 1 94 111 VAL B CA 1
ATOM 2103 C C . VAL B 1 111 ? -6.602 15.805 0.329 1 94 111 VAL B C 1
ATOM 2105 O O . VAL B 1 111 ? -7.195 15.133 -0.518 1 94 111 VAL B O 1
ATOM 2108 N N . TYR B 1 112 ? -6.598 15.531 1.643 1 94.06 112 TYR B N 1
ATOM 2109 C CA . TYR B 1 112 ? -7.258 14.312 2.111 1 94.06 112 TYR B CA 1
ATOM 2110 C C . TYR B 1 112 ? -8.766 14.406 1.919 1 94.06 112 TYR B C 1
ATOM 2112 O O . TYR B 1 112 ? -9.414 13.43 1.523 1 94.06 112 TYR B O 1
ATOM 2120 N N . LYS B 1 113 ? -9.281 15.547 2.209 1 93.94 113 LYS B N 1
ATOM 2121 C CA . LYS B 1 113 ? -10.719 15.742 2.053 1 93.94 113 LYS B CA 1
ATOM 2122 C C . LYS B 1 113 ? -11.141 15.586 0.596 1 93.94 113 LYS B C 1
ATOM 2124 O O . LYS B 1 113 ? -12.109 14.883 0.297 1 93.94 113 LYS B O 1
ATOM 2129 N N . ASP B 1 114 ? -10.422 16.25 -0.318 1 94.81 114 ASP B N 1
ATOM 2130 C CA . ASP B 1 114 ? -10.719 16.156 -1.744 1 94.81 114 ASP B CA 1
ATOM 2131 C C . ASP B 1 114 ? -10.555 14.734 -2.248 1 94.81 114 ASP B C 1
ATOM 2133 O O . ASP B 1 114 ? -11.359 14.258 -3.051 1 94.81 114 ASP B O 1
ATOM 2137 N N . PHE B 1 115 ? -9.539 14.117 -1.796 1 95.62 115 PHE B N 1
ATOM 2138 C CA . PHE B 1 115 ? -9.297 12.742 -2.197 1 95.62 115 PHE B CA 1
ATOM 2139 C C . PHE B 1 115 ? -10.414 11.828 -1.708 1 95.62 115 PHE B C 1
ATOM 2141 O O . PHE B 1 115 ? -10.867 10.938 -2.439 1 95.62 115 PHE B O 1
ATOM 2148 N N . GLU B 1 116 ? -10.859 12.016 -0.449 1 96 116 GLU B N 1
ATOM 2149 C CA . GLU B 1 116 ? -11.977 11.258 0.101 1 96 116 GLU B CA 1
ATOM 2150 C C . GLU B 1 116 ? -13.227 11.414 -0.76 1 96 116 GLU B C 1
ATOM 2152 O O . GLU B 1 116 ? -13.898 10.43 -1.079 1 96 116 GLU B O 1
ATOM 2157 N N . GLU B 1 117 ? -13.5 12.609 -1.112 1 95.5 117 GLU B N 1
ATOM 2158 C CA . GLU B 1 117 ? -14.688 12.891 -1.909 1 95.5 117 GLU B CA 1
ATOM 2159 C C . GLU B 1 117 ? -14.617 12.203 -3.271 1 95.5 117 GLU B C 1
ATOM 2161 O O . GLU B 1 117 ? -15.594 11.609 -3.729 1 95.5 117 GLU B O 1
ATOM 2166 N N . SER B 1 118 ? -13.438 12.25 -3.895 1 95.5 118 SER B N 1
ATOM 2167 C CA . SER B 1 118 ? -13.258 11.625 -5.199 1 95.5 118 SER B CA 1
ATOM 2168 C C . SER B 1 118 ? -13.273 10.102 -5.09 1 95.5 118 SER B C 1
ATOM 2170 O O . SER B 1 118 ? -13.859 9.414 -5.93 1 95.5 118 SER B O 1
ATOM 2172 N N . CYS B 1 119 ? -12.68 9.602 -4.059 1 96.44 119 CYS B N 1
ATOM 2173 C CA . CYS B 1 119 ? -12.547 8.164 -3.844 1 96.44 119 CYS B CA 1
ATOM 2174 C C . CYS B 1 119 ? -13.898 7.523 -3.582 1 96.44 119 CYS B C 1
ATOM 2176 O O . CYS B 1 119 ? -14.172 6.422 -4.059 1 96.44 119 CYS B O 1
ATOM 2178 N N . PHE B 1 120 ? -14.766 8.227 -2.857 1 97.69 120 PHE B N 1
ATOM 2179 C CA . PHE B 1 120 ? -16.016 7.645 -2.414 1 97.69 120 PHE B CA 1
ATOM 2180 C C . PHE B 1 120 ? -17.203 8.281 -3.133 1 97.69 120 PHE B C 1
ATOM 2182 O O . PHE B 1 120 ? -18.328 8.242 -2.641 1 97.69 120 PHE B O 1
ATOM 2189 N N . GLU B 1 121 ? -16.875 8.938 -4.25 1 96.94 121 GLU B N 1
ATOM 2190 C CA . GLU B 1 121 ? -17.938 9.523 -5.062 1 96.94 121 GLU B CA 1
ATOM 2191 C C . GLU B 1 121 ? -19 8.492 -5.418 1 96.94 121 GLU B C 1
ATOM 2193 O O . GLU B 1 121 ? -18.672 7.367 -5.812 1 96.94 121 GLU B O 1
ATOM 2198 N N . GLY B 1 122 ? -20.281 8.828 -5.242 1 96.62 122 GLY B N 1
ATOM 2199 C CA . GLY B 1 122 ? -21.375 7.961 -5.641 1 96.62 122 GLY B CA 1
ATOM 2200 C C . GLY B 1 122 ? -21.797 6.992 -4.547 1 96.62 122 GLY B C 1
ATOM 2201 O O . GLY B 1 122 ? -22.812 6.301 -4.684 1 96.62 122 GLY B O 1
ATOM 2202 N N . LEU B 1 123 ? -21.031 6.887 -3.488 1 97.62 123 LEU B N 1
ATOM 2203 C CA . LEU B 1 123 ? -21.453 6.066 -2.357 1 97.62 123 LEU B CA 1
ATOM 2204 C C . LEU B 1 123 ? -22.469 6.805 -1.491 1 97.62 123 LEU B C 1
ATOM 2206 O O . LEU B 1 123 ? -22.25 7.969 -1.139 1 97.62 123 LEU B O 1
ATOM 2210 N N . SER B 1 124 ? -23.578 6.172 -1.16 1 97.56 124 SER B N 1
ATOM 2211 C CA . SER B 1 124 ? -24.562 6.746 -0.248 1 97.56 124 SER B CA 1
ATOM 2212 C C . SER B 1 124 ? -24.016 6.809 1.178 1 97.56 124 SER B C 1
ATOM 2214 O O . SER B 1 124 ? -23 6.199 1.487 1 97.56 124 SER B O 1
ATOM 2216 N N . LYS B 1 125 ? -24.75 7.578 2.027 1 97 125 LYS B N 1
ATOM 2217 C CA . LYS B 1 125 ? -24.391 7.633 3.439 1 97 125 LYS B CA 1
ATOM 2218 C C . LYS B 1 125 ? -24.422 6.246 4.07 1 97 125 LYS B C 1
ATOM 2220 O O . LYS B 1 125 ? -23.547 5.902 4.867 1 97 125 LYS B O 1
ATOM 2225 N N . GLU B 1 126 ? -25.359 5.48 3.67 1 97.06 126 GLU B N 1
ATOM 2226 C CA . GLU B 1 126 ? -25.5 4.121 4.188 1 97.06 126 GLU B CA 1
ATOM 2227 C C . GLU B 1 126 ? -24.344 3.232 3.723 1 97.06 126 GLU B C 1
ATOM 2229 O O . GLU B 1 126 ? -23.781 2.467 4.512 1 97.06 126 GLU B O 1
ATOM 2234 N N . GLU B 1 127 ? -23.969 3.322 2.484 1 97.25 127 GLU B N 1
ATOM 2235 C CA . GLU B 1 127 ? -22.859 2.551 1.955 1 97.25 127 GLU B CA 1
ATOM 2236 C C . GLU B 1 127 ? -21.547 2.904 2.668 1 97.25 127 GLU B C 1
ATOM 2238 O O . GLU B 1 127 ? -20.75 2.025 2.973 1 97.25 127 GLU B O 1
ATOM 2243 N N . ARG B 1 128 ? -21.391 4.168 2.926 1 97.75 128 ARG B N 1
ATOM 2244 C CA . ARG B 1 128 ? -20.188 4.625 3.615 1 97.75 128 ARG B CA 1
ATOM 2245 C C . ARG B 1 128 ? -20.125 4.07 5.035 1 97.75 128 ARG B C 1
ATOM 2247 O O . ARG B 1 128 ? -19.062 3.664 5.504 1 97.75 128 ARG B O 1
ATOM 2254 N N . GLU B 1 129 ? -21.25 4.043 5.656 1 97.44 129 GLU B N 1
ATOM 2255 C CA . G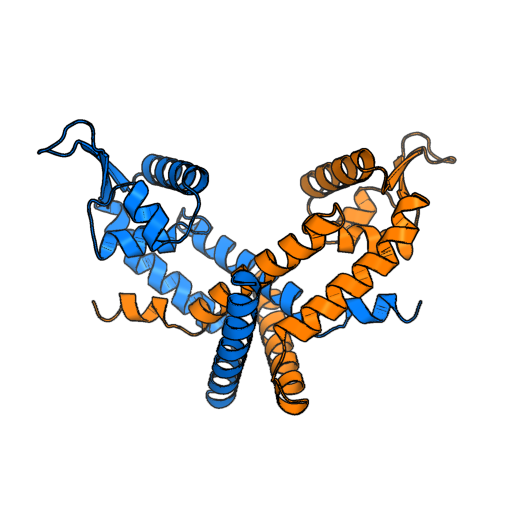LU B 1 129 ? -21.312 3.512 7.016 1 97.44 129 GLU B CA 1
ATOM 2256 C C . GLU B 1 129 ? -21.016 2.012 7.035 1 97.44 129 GLU B C 1
ATOM 2258 O O . GLU B 1 129 ? -20.266 1.53 7.891 1 97.44 129 GLU B O 1
ATOM 2263 N N . ILE B 1 130 ? -21.594 1.284 6.125 1 97.44 130 ILE B N 1
ATOM 2264 C CA . ILE B 1 130 ? -21.359 -0.154 6.027 1 97.44 130 ILE B CA 1
ATOM 2265 C C . ILE B 1 130 ? -19.891 -0.428 5.727 1 97.44 130 ILE B C 1
ATOM 2267 O O . ILE B 1 130 ? -19.281 -1.313 6.332 1 97.44 130 ILE B O 1
ATOM 2271 N N . PHE B 1 131 ? -19.406 0.386 4.77 1 98.38 131 PHE B N 1
ATOM 2272 C CA . PHE B 1 131 ? -18 0.258 4.41 1 98.38 131 PHE B CA 1
ATOM 2273 C C . PHE B 1 131 ? -17.109 0.463 5.629 1 98.38 131 PHE B C 1
ATOM 2275 O O . PHE B 1 131 ? -16.203 -0.339 5.891 1 98.38 131 PHE B O 1
ATOM 2282 N N . ASP B 1 132 ? -17.375 1.444 6.367 1 97.88 132 ASP B N 1
ATOM 2283 C CA . ASP B 1 132 ? -16.578 1.758 7.555 1 97.88 132 ASP B CA 1
ATOM 2284 C C . ASP B 1 132 ? -16.656 0.633 8.586 1 97.88 132 ASP B C 1
ATOM 2286 O O . ASP B 1 132 ? -15.664 0.285 9.211 1 97.88 132 ASP B O 1
ATOM 2290 N N . ASN B 1 133 ? -17.797 0.058 8.758 1 97.94 133 ASN B N 1
ATOM 2291 C CA . ASN B 1 133 ? -17.984 -1.05 9.688 1 97.94 133 ASN B CA 1
ATOM 2292 C C . ASN B 1 133 ? -17.203 -2.287 9.25 1 97.94 133 ASN B C 1
ATOM 2294 O O . ASN B 1 133 ? -16.625 -2.984 10.078 1 97.94 133 ASN B O 1
ATOM 2298 N N . ILE B 1 134 ? -17.219 -2.549 8.016 1 98.38 134 ILE B N 1
ATOM 2299 C CA . ILE B 1 134 ? -16.5 -3.693 7.477 1 98.38 134 ILE B CA 1
ATOM 2300 C C . ILE B 1 134 ? -14.992 -3.479 7.641 1 98.38 134 ILE B C 1
ATOM 2302 O O . ILE B 1 134 ? -14.266 -4.395 8.031 1 98.38 134 ILE B O 1
ATOM 2306 N N . LEU B 1 135 ? -14.531 -2.227 7.355 1 98.19 135 LEU B N 1
ATOM 2307 C CA . LEU B 1 135 ? -13.125 -1.898 7.559 1 98.19 135 LEU B CA 1
ATOM 2308 C C . LEU B 1 135 ? -12.711 -2.148 9 1 98.19 135 LEU B C 1
ATOM 2310 O O . LEU B 1 135 ? -11.609 -2.645 9.258 1 98.19 135 LEU B O 1
ATOM 2314 N N . ALA B 1 136 ? -13.586 -1.789 9.922 1 97.44 136 ALA B N 1
ATOM 2315 C CA . ALA B 1 136 ? -13.289 -1.996 11.336 1 97.44 136 ALA B CA 1
ATOM 2316 C C . ALA B 1 136 ? -13.109 -3.479 11.648 1 97.44 136 ALA B C 1
ATOM 2318 O O . ALA B 1 136 ? -12.203 -3.859 12.383 1 97.44 136 ALA B O 1
ATOM 2319 N N . LYS B 1 137 ? -13.922 -4.32 11.109 1 97.75 137 LYS B N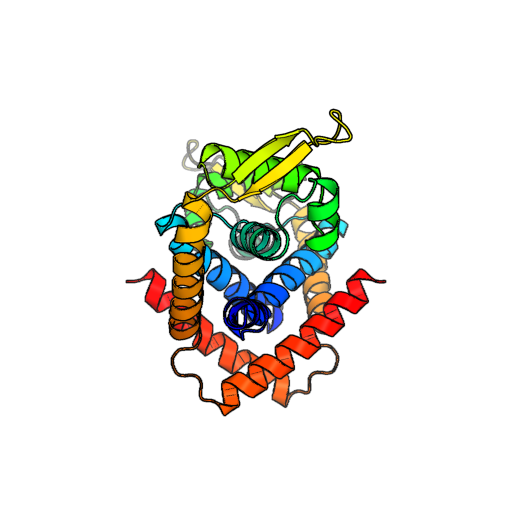 1
ATOM 2320 C CA . LYS B 1 137 ? -13.812 -5.766 11.305 1 97.75 137 LYS B CA 1
ATOM 2321 C C . LYS B 1 137 ? -12.516 -6.305 10.711 1 97.75 137 LYS B C 1
ATOM 2323 O O . LYS B 1 137 ? -11.82 -7.105 11.344 1 97.75 137 LYS B O 1
ATOM 2328 N N . ILE B 1 138 ? -12.211 -5.824 9.523 1 97.94 138 ILE B N 1
ATOM 2329 C CA . ILE B 1 138 ? -10.984 -6.254 8.859 1 97.94 138 ILE B CA 1
ATOM 2330 C C . ILE B 1 138 ? -9.773 -5.812 9.688 1 97.94 138 ILE B C 1
ATOM 2332 O O . ILE B 1 138 ? -8.836 -6.586 9.883 1 97.94 138 ILE B O 1
ATOM 2336 N N . ASN B 1 139 ? -9.844 -4.57 10.109 1 96.75 139 ASN B N 1
ATOM 2337 C CA . ASN B 1 139 ? -8.766 -4.047 10.945 1 96.75 139 ASN B CA 1
ATOM 2338 C C . ASN B 1 139 ? -8.555 -4.902 12.188 1 96.75 139 ASN B C 1
ATOM 2340 O O . ASN B 1 139 ? -7.422 -5.203 12.562 1 96.75 139 ASN B O 1
ATOM 2344 N N . ASN B 1 140 ? -9.578 -5.301 12.828 1 96.25 140 ASN B N 1
ATOM 2345 C CA . ASN B 1 140 ? -9.5 -6.137 14.023 1 96.25 140 ASN B CA 1
ATOM 2346 C C . ASN B 1 140 ? -8.922 -7.516 13.703 1 96.25 140 ASN B C 1
ATOM 2348 O O . ASN B 1 140 ? -8.117 -8.047 14.477 1 96.25 140 ASN B O 1
ATOM 2352 N N . ASN B 1 141 ? -9.328 -8.086 12.633 1 96.69 141 ASN B N 1
ATOM 2353 C CA . ASN B 1 141 ? -8.805 -9.375 12.211 1 96.69 141 ASN B CA 1
ATOM 2354 C C . ASN B 1 141 ? -7.305 -9.32 11.953 1 96.69 141 ASN B C 1
ATOM 2356 O O . ASN B 1 141 ? -6.57 -10.227 12.328 1 96.69 141 ASN B O 1
ATOM 2360 N N . LEU B 1 142 ? -6.863 -8.234 11.312 1 95.06 142 LEU B N 1
ATOM 2361 C CA . LEU B 1 142 ? -5.457 -8.094 10.953 1 95.06 142 LEU B CA 1
ATOM 2362 C C . LEU B 1 142 ? -4.609 -7.793 12.18 1 95.06 142 LEU B C 1
ATOM 2364 O O . LEU B 1 142 ? -3.457 -8.227 12.266 1 95.06 142 LEU B O 1
ATOM 2368 N N . LYS B 1 143 ? -5.164 -7.078 13.133 1 90.81 143 LYS B N 1
ATOM 2369 C CA . LYS B 1 143 ? -4.465 -6.816 14.391 1 90.81 143 LYS B CA 1
ATOM 2370 C C . LYS B 1 143 ? -4.258 -8.102 15.18 1 90.81 143 LYS B C 1
ATOM 2372 O O . LYS B 1 143 ? -3.209 -8.297 15.797 1 90.81 143 LYS B O 1
ATOM 2377 N N . ARG B 1 144 ? -5.258 -8.867 15.156 1 86.88 144 ARG B N 1
ATOM 2378 C CA . ARG B 1 144 ? -5.188 -10.141 15.859 1 86.88 144 ARG B CA 1
ATOM 2379 C C . ARG B 1 144 ? -4.117 -11.047 15.25 1 86.88 144 ARG B C 1
ATOM 2381 O O . ARG B 1 144 ? -3.42 -11.766 15.969 1 86.88 144 ARG B O 1
ATOM 2388 N N . LYS B 1 145 ? -3.965 -11.07 14.039 1 80.19 145 LYS B N 1
ATOM 2389 C CA . LYS B 1 145 ? -2.959 -11.875 13.352 1 80.19 145 LYS B CA 1
ATOM 2390 C C . LYS B 1 145 ? -1.55 -11.367 13.656 1 80.19 145 LYS B C 1
ATOM 2392 O O . LYS B 1 145 ? -0.604 -12.156 13.719 1 80.19 145 LYS B O 1
ATOM 2397 N N . GLU B 1 146 ? -1.406 -10.039 13.703 1 77.81 146 GLU B N 1
ATOM 2398 C CA . GLU B 1 146 ? -0.114 -9.445 14.031 1 77.81 146 GLU B CA 1
ATOM 2399 C C . GLU B 1 146 ? 0.325 -9.828 15.438 1 77.81 146 GLU B C 1
ATOM 2401 O O . GLU B 1 146 ? 1.522 -9.883 15.734 1 77.81 146 GLU B O 1
ATOM 2406 N N . MET B 1 147 ? -0.757 -10.078 16.281 1 67.75 147 MET B N 1
ATOM 2407 C CA . MET B 1 147 ? -0.474 -10.43 17.672 1 67.75 147 MET B CA 1
ATOM 2408 C C . MET B 1 147 ? -0.16 -11.914 17.797 1 67.75 147 MET B C 1
ATOM 2410 O O . MET B 1 147 ? 0.449 -12.344 18.781 1 67.75 147 MET B O 1
ATOM 2414 N N . ARG B 1 148 ? -0.525 -12.797 16.781 1 59.88 148 ARG B N 1
ATOM 2415 C CA . ARG B 1 148 ? -0.27 -14.234 16.859 1 59.88 148 ARG B CA 1
ATOM 2416 C C . ARG B 1 148 ? 1.059 -14.586 16.203 1 59.88 148 ARG B C 1
ATOM 2418 O O . ARG B 1 148 ? 1.523 -13.875 15.305 1 59.88 148 ARG B O 1
#

Nearest PDB structures (foldseek):
  4zzl-assembly1_B  TM=8.650E-01  e=7.360E-09  Pseudomonas aeruginosa
  3bpx-assembly1_A  TM=7.605E-01  e=5.053E-09  unclassified
  2nnn-assembly3_F  TM=8.317E-01  e=1.770E-08  Pseudomonas aeruginosa
  6pcp-assembly2_C  TM=8.056E-01  e=2.136E-08  Bordetella pertussis
  7kfq-assembly1_A  TM=6.541E-01  e=7.482E-08  Variovorax paradoxus

Organism: Clostridium tetani (strain Massachusetts / E88) (NCBI:txid212717)

Secondary structure (DSSP, 8-state):
-TTHHHHHTSHHHHHHHHHHHHHHHHHHHHHTTT--TTHHHHHHHHHHS-SEEHHHHHHHHT--HHHHHHHHHHHHHTTSEEEEE-SS-TT-EEEEE-HHHHHHHHHHHHHHHHHHHHHTTT--HHHHHHHHHHHHHHHHHHHHHHH-/-TTHHHHHTSHHHHHHHHHHHHHHHHHHHHHTTT--TTHHHHHHHHHHS-SEEHHHHHHHHT--HHHHHHHHHHHHHTTSEEEEE-SS-TT-EEEEE-HHHHHHHHHHHHHHHHHHHHHTTT--HHHHHHHHHHHHHHHHHHHHHHH-

Solvent-accessible surface area (backbone atoms only — not comparable to full-atom values): 16141 Å² total; per-residue (Å²): 120,70,68,67,55,45,51,68,69,25,71,56,44,50,50,49,50,38,35,51,50,50,52,51,54,48,38,56,59,36,46,76,75,75,43,54,83,70,47,63,60,54,52,50,51,34,72,76,47,61,53,38,34,70,68,54,48,24,66,75,66,70,46,57,64,73,56,50,52,54,51,50,52,53,34,34,74,70,48,32,33,44,79,40,63,33,89,90,42,70,88,40,55,22,40,30,70,30,78,57,32,61,59,44,49,58,52,48,53,49,51,53,51,53,47,38,51,50,41,50,54,90,58,49,75,65,53,50,51,52,50,52,53,50,47,51,48,31,42,51,36,50,52,51,53,70,72,100,121,72,68,66,53,44,51,69,69,26,69,56,44,51,51,49,51,40,36,52,51,51,51,51,55,50,38,57,58,36,45,77,75,76,40,54,84,71,46,63,61,56,53,50,52,34,72,77,46,61,52,38,32,69,68,53,49,23,66,75,68,73,47,56,64,73,56,50,52,52,50,49,53,52,34,36,74,69,49,30,32,46,79,41,63,34,88,89,42,71,86,39,56,21,40,29,69,33,78,59,31,60,59,45,49,57,52,49,52,49,52,52,50,53,46,38,51,49,40,50,55,91,56,50,75,65,54,49,52,51,49,50,53,51,47,50,48,30,43,51,36,49,52,52,54,72,73,99

Foldseek 3Di:
DVVVVDVCPDPVNVVVVLVVVLQVVLQVLQVVLPDGPPLLVLLVVCVVPPFAFLVRSCVVSVHDSVVSVVSLVSCVVVVQKDWDADPVHRVTITIGGDPVNVVCNVVSVVSVVVSVCVSCPPPDPVNVVVVVVVVVVVVVVVVVVVVD/DVVVVDVCPDPVNVVVVLVVVLQVVLQVLQVVLPDGPPLLVLLVVCVVPPFAFLVRSCVVSVHDSVVSVVSLVSCVVVVQKDWDADPVHRVTITIGGDPVNVVCNVVSVVSVVVSVCVSCPPQDPVNVVVVVVVVVVVVVVVVVVVVD